Protein AF-A0A2H3CP50-F1 (afdb_monomer)

Structure (mmCIF, N/CA/C/O backbone):
data_AF-A0A2H3CP50-F1
#
_entry.id   AF-A0A2H3CP50-F1
#
loop_
_atom_site.group_PDB
_atom_site.id
_atom_site.type_symbol
_atom_site.label_atom_id
_atom_site.label_alt_id
_atom_site.label_comp_id
_atom_site.label_asym_id
_atom_site.label_entity_id
_atom_site.label_seq_id
_atom_site.pdbx_PDB_ins_code
_atom_site.Cartn_x
_atom_site.Cartn_y
_atom_site.Cartn_z
_atom_site.occupancy
_atom_site.B_iso_or_equiv
_atom_site.auth_seq_id
_atom_site.auth_comp_id
_atom_site.auth_asym_id
_atom_site.auth_atom_id
_atom_site.pdbx_PDB_model_num
ATOM 1 N N . MET A 1 1 ? -28.141 -24.068 24.086 1.00 39.69 1 MET A N 1
ATOM 2 C CA . MET A 1 1 ? -27.440 -22.796 24.355 1.00 39.69 1 MET A CA 1
ATOM 3 C C . MET A 1 1 ? -26.943 -22.258 23.029 1.00 39.69 1 MET A C 1
ATOM 5 O O . MET A 1 1 ? -26.356 -23.051 22.300 1.00 39.69 1 MET A O 1
ATOM 9 N N . PRO A 1 2 ? -27.232 -21.002 22.657 1.00 34.25 2 PRO A N 1
ATOM 10 C CA . PRO A 1 2 ? -26.681 -20.443 21.434 1.00 34.25 2 PRO A CA 1
ATOM 11 C C . PRO A 1 2 ? -25.180 -20.237 21.645 1.00 34.25 2 PRO A C 1
ATOM 13 O O . PRO A 1 2 ? -24.759 -19.635 22.632 1.00 34.25 2 PRO A O 1
ATOM 16 N N . ILE A 1 3 ? -24.384 -20.809 20.747 1.00 33.81 3 ILE A N 1
ATOM 17 C CA . ILE A 1 3 ? -22.946 -20.573 20.684 1.00 33.81 3 ILE A CA 1
ATOM 18 C C . ILE A 1 3 ? -22.793 -19.116 20.242 1.00 33.81 3 ILE A C 1
ATOM 20 O O . ILE A 1 3 ? -23.148 -18.767 19.118 1.00 33.81 3 ILE A O 1
ATOM 24 N N . LEU A 1 4 ? -22.340 -18.252 21.153 1.00 33.47 4 LEU A N 1
ATOM 25 C CA . LEU A 1 4 ? -21.884 -16.908 20.815 1.00 33.47 4 LEU A CA 1
ATOM 26 C C . LEU A 1 4 ? -20.664 -17.076 19.909 1.00 33.47 4 LEU A C 1
ATOM 28 O O . LEU A 1 4 ? -19.573 -17.389 20.382 1.00 33.47 4 LEU A O 1
ATOM 32 N N . HIS A 1 5 ? -20.863 -16.925 18.601 1.00 35.00 5 HIS A N 1
ATOM 33 C CA . HIS A 1 5 ? -19.743 -16.713 17.698 1.00 35.00 5 HIS A CA 1
ATOM 34 C C . HIS A 1 5 ? -19.015 -15.443 18.160 1.00 35.00 5 HIS A C 1
ATOM 36 O O . HIS A 1 5 ? -19.688 -14.445 18.444 1.00 35.00 5 HIS A O 1
ATOM 42 N N . PRO A 1 6 ? -17.676 -15.465 18.288 1.00 41.34 6 PRO A N 1
ATOM 43 C CA . PRO A 1 6 ? -16.933 -14.244 18.541 1.00 41.34 6 PRO A CA 1
ATOM 44 C C . PRO A 1 6 ? -17.283 -13.255 17.430 1.00 41.34 6 PRO A C 1
ATOM 46 O O . PRO A 1 6 ? -17.233 -13.610 16.251 1.00 41.34 6 PRO A O 1
ATOM 49 N N . LEU A 1 7 ? -17.713 -12.053 17.824 1.00 48.66 7 LEU A N 1
ATOM 50 C CA . LEU A 1 7 ? -17.935 -10.948 16.899 1.00 48.66 7 LEU A CA 1
ATOM 51 C C . LEU A 1 7 ? -16.658 -10.800 16.078 1.00 48.66 7 LEU A C 1
ATOM 53 O O . LEU A 1 7 ? -15.586 -10.579 16.646 1.00 48.66 7 LEU A O 1
ATOM 57 N N . GLU A 1 8 ? -16.761 -11.001 14.764 1.00 51.19 8 GLU A N 1
ATOM 58 C CA . GLU A 1 8 ? -15.626 -10.755 13.890 1.00 51.19 8 GLU A CA 1
ATOM 59 C C . GLU A 1 8 ? -15.164 -9.303 14.099 1.00 51.19 8 GLU A C 1
ATOM 61 O O . GLU A 1 8 ? -16.019 -8.421 14.242 1.00 51.19 8 GLU A O 1
ATOM 66 N N . PRO A 1 9 ? -13.847 -9.037 14.154 1.00 52.69 9 PRO A N 1
ATOM 67 C CA . PRO A 1 9 ? -13.348 -7.694 14.416 1.00 52.69 9 PRO A CA 1
ATOM 68 C C . PRO A 1 9 ? -13.939 -6.694 13.415 1.00 52.69 9 PRO A C 1
ATOM 70 O O . PRO A 1 9 ? -14.075 -7.006 12.223 1.00 52.69 9 PRO A O 1
ATOM 73 N N . GLU A 1 10 ? -14.315 -5.520 13.940 1.00 55.47 10 GLU A N 1
ATOM 74 C CA . GLU A 1 10 ? -14.879 -4.404 13.178 1.00 55.47 10 GLU A CA 1
ATOM 75 C C . GLU A 1 10 ? -14.003 -4.084 11.960 1.00 55.47 10 GLU A C 1
ATOM 77 O O . GLU A 1 10 ? -12.778 -4.171 12.019 1.00 55.47 10 GLU A O 1
ATOM 82 N N . ASN A 1 11 ? -14.668 -3.748 10.851 1.00 56.53 11 ASN A N 1
ATOM 83 C CA . ASN A 1 11 ? -14.089 -3.421 9.548 1.00 56.53 11 ASN A CA 1
ATOM 84 C C . ASN A 1 11 ? -12.722 -2.733 9.623 1.00 56.53 11 ASN A C 1
ATOM 86 O O . ASN A 1 11 ? -12.571 -1.699 10.274 1.00 56.53 11 ASN A O 1
ATOM 90 N N . THR A 1 12 ? -11.767 -3.228 8.839 1.00 64.56 12 THR A N 1
ATOM 91 C CA . THR A 1 12 ? -10.522 -2.500 8.599 1.00 64.56 12 THR A CA 1
ATOM 92 C C . THR A 1 12 ? -10.654 -1.719 7.290 1.00 64.56 12 THR A C 1
ATOM 94 O O . THR A 1 12 ? -11.415 -2.072 6.380 1.00 64.56 12 THR A O 1
ATOM 97 N N . ILE A 1 13 ? -9.886 -0.640 7.126 1.00 72.88 13 ILE A N 1
ATOM 98 C CA . ILE A 1 13 ? -9.853 0.088 5.845 1.00 72.88 13 ILE A CA 1
ATOM 99 C C . ILE A 1 13 ? -9.346 -0.766 4.669 1.00 72.88 13 ILE A C 1
ATOM 101 O O . ILE A 1 13 ? -9.441 -0.370 3.509 1.00 72.88 13 ILE A O 1
ATOM 105 N N . VAL A 1 14 ? -8.822 -1.956 4.953 1.00 80.12 14 VAL A N 1
ATOM 106 C CA . VAL A 1 14 ? -8.382 -2.925 3.952 1.00 80.12 14 VAL A CA 1
ATOM 107 C C . VAL A 1 14 ? -9.444 -4.001 3.727 1.00 80.12 14 VAL A C 1
ATOM 109 O O . VAL A 1 14 ? -9.772 -4.293 2.577 1.00 80.12 14 VAL A O 1
ATOM 112 N N . PHE A 1 15 ? -10.052 -4.510 4.799 1.00 79.31 15 PHE A N 1
ATOM 113 C CA . PHE A 1 15 ? -10.962 -5.652 4.791 1.00 79.31 15 PHE A CA 1
ATOM 114 C C . PHE A 1 15 ? -12.385 -5.224 5.164 1.00 79.31 15 PHE A C 1
ATOM 116 O O . PHE A 1 15 ? -12.657 -4.828 6.296 1.00 79.31 15 PHE A O 1
ATOM 123 N N . GLU A 1 16 ? -13.300 -5.333 4.201 1.00 73.00 16 GLU A N 1
ATOM 124 C CA . GLU A 1 16 ? -14.739 -5.178 4.438 1.00 73.00 16 GLU A CA 1
ATOM 125 C C . GLU A 1 16 ? -15.328 -6.493 4.976 1.00 73.00 16 GLU A C 1
ATOM 127 O O . GLU A 1 16 ? -15.049 -7.574 4.442 1.00 73.00 16 GLU A O 1
ATOM 132 N N . THR A 1 17 ? -16.151 -6.437 6.023 1.00 65.88 17 THR A N 1
ATOM 133 C CA . THR A 1 17 ? -16.829 -7.620 6.577 1.00 65.88 17 THR A CA 1
ATOM 134 C C . THR A 1 17 ? -18.007 -8.062 5.710 1.00 65.88 17 THR A C 1
ATOM 136 O O . THR A 1 17 ? -18.252 -9.259 5.594 1.00 65.88 17 THR A O 1
ATOM 139 N N . ASP A 1 18 ? -18.714 -7.124 5.071 1.00 66.81 18 ASP A N 1
ATOM 140 C CA . ASP A 1 18 ? -19.871 -7.417 4.216 1.00 66.81 18 ASP A CA 1
ATOM 141 C C . ASP A 1 18 ? -19.433 -7.840 2.801 1.00 66.81 18 ASP A C 1
ATOM 143 O O . ASP A 1 18 ? -18.787 -7.100 2.059 1.00 66.81 18 ASP A O 1
ATOM 147 N N . GLU A 1 19 ? -19.823 -9.046 2.387 1.00 63.81 19 GLU A N 1
ATOM 148 C CA . GLU A 1 19 ? -19.525 -9.582 1.055 1.00 63.81 19 GLU A CA 1
ATOM 149 C C . GLU A 1 19 ? -20.063 -8.730 -0.101 1.00 63.81 19 GLU A C 1
ATOM 151 O O . GLU A 1 19 ? -19.518 -8.777 -1.208 1.00 63.81 19 GLU A O 1
ATOM 156 N N . ARG A 1 20 ? -21.129 -7.952 0.115 1.00 64.25 20 ARG A N 1
ATOM 157 C CA . ARG A 1 20 ? -21.686 -7.069 -0.917 1.00 64.25 20 ARG A CA 1
ATOM 158 C C . ARG A 1 20 ? -20.833 -5.821 -1.108 1.00 64.25 20 ARG A C 1
ATOM 160 O O . ARG A 1 20 ? -20.638 -5.416 -2.252 1.00 64.25 20 ARG A O 1
ATOM 167 N N . THR A 1 21 ? -20.286 -5.257 -0.030 1.00 61.41 21 THR A N 1
ATOM 168 C CA . THR A 1 21 ? -19.404 -4.079 -0.092 1.00 61.41 21 THR A CA 1
ATOM 169 C C . THR A 1 21 ? -17.994 -4.437 -0.566 1.00 61.41 21 THR A C 1
ATOM 171 O O . THR A 1 21 ? -17.337 -3.606 -1.187 1.00 61.41 21 THR A O 1
ATOM 174 N N . ARG A 1 22 ? -17.557 -5.699 -0.407 1.00 64.25 22 ARG A N 1
ATOM 175 C CA . ARG A 1 22 ? -16.283 -6.224 -0.955 1.00 64.25 22 ARG A CA 1
ATOM 176 C C . ARG A 1 22 ? -16.127 -6.101 -2.474 1.00 64.25 22 ARG A C 1
ATOM 178 O O . ARG A 1 22 ? -15.003 -6.205 -2.968 1.00 64.25 22 ARG A O 1
ATOM 185 N N . ARG A 1 23 ? -17.227 -5.952 -3.220 1.00 63.53 23 ARG A N 1
ATOM 186 C CA . ARG A 1 23 ? -17.216 -6.006 -4.692 1.00 63.53 23 ARG A CA 1
ATOM 187 C C . ARG A 1 23 ? -16.692 -4.731 -5.347 1.00 63.53 23 ARG A C 1
ATOM 189 O O . ARG A 1 23 ? -16.185 -4.806 -6.463 1.00 63.53 23 ARG A O 1
ATOM 196 N N . GLU A 1 24 ? -16.802 -3.583 -4.683 1.00 73.88 24 GLU A N 1
ATOM 197 C CA . GLU A 1 24 ? -16.371 -2.306 -5.255 1.00 73.88 24 GLU A CA 1
ATOM 198 C C . GLU A 1 24 ? -14.945 -1.949 -4.806 1.00 73.88 24 GLU A C 1
ATOM 200 O O . GLU A 1 24 ? -14.652 -1.947 -3.607 1.00 73.88 24 GLU A O 1
ATOM 205 N N . PRO A 1 25 ? -14.026 -1.640 -5.741 1.00 80.38 25 PRO A N 1
ATOM 206 C CA . PRO A 1 25 ? -12.694 -1.176 -5.381 1.00 80.38 25 PRO A CA 1
ATOM 207 C C . PRO A 1 25 ? -12.740 0.164 -4.639 1.00 80.38 25 PRO A C 1
ATOM 209 O O . PRO A 1 25 ? -13.366 1.119 -5.097 1.00 80.38 25 PRO A O 1
ATOM 212 N N . ARG A 1 26 ? -11.997 0.271 -3.534 1.00 83.81 26 ARG A N 1
ATOM 213 C CA . ARG A 1 26 ? -11.793 1.539 -2.818 1.00 83.81 26 ARG A CA 1
ATOM 214 C C . ARG A 1 26 ? -10.538 2.221 -3.342 1.00 83.81 26 ARG A C 1
ATOM 216 O O . ARG A 1 26 ? -9.463 1.632 -3.299 1.00 83.81 26 ARG A O 1
ATOM 223 N N . ILE A 1 27 ? -10.662 3.458 -3.814 1.00 85.44 27 ILE A N 1
ATOM 224 C CA . ILE A 1 27 ? -9.552 4.218 -4.402 1.00 85.44 27 ILE A CA 1
ATOM 225 C C . ILE A 1 27 ? -9.239 5.419 -3.517 1.00 85.44 27 ILE A C 1
ATOM 227 O O . ILE A 1 27 ? -10.118 6.221 -3.208 1.00 85.44 27 ILE A O 1
ATOM 231 N N . GLN A 1 28 ? -7.975 5.563 -3.128 1.00 86.50 28 GLN A N 1
ATOM 232 C CA . GLN A 1 28 ? -7.502 6.691 -2.327 1.00 86.50 28 GLN A CA 1
ATOM 233 C C . GLN A 1 28 ? -6.004 6.933 -2.521 1.00 86.50 28 GLN A C 1
ATOM 235 O O . GLN A 1 28 ? -5.323 6.134 -3.151 1.00 86.50 28 GLN A O 1
ATOM 240 N N . SER A 1 29 ? -5.465 8.023 -1.974 1.00 88.50 29 SER A N 1
ATOM 241 C CA . SER A 1 29 ? -4.011 8.220 -1.911 1.00 88.50 29 SER A CA 1
ATOM 242 C C . SER A 1 29 ? -3.408 7.489 -0.711 1.00 88.50 29 SER A C 1
ATOM 244 O O . SER A 1 29 ? -4.083 7.279 0.298 1.00 88.50 29 SER A O 1
ATOM 246 N N . ALA A 1 30 ? -2.108 7.187 -0.759 1.00 89.19 30 ALA A N 1
ATOM 247 C CA . ALA A 1 30 ? -1.398 6.598 0.379 1.00 89.19 30 ALA A CA 1
ATOM 248 C C . ALA A 1 30 ? -1.497 7.472 1.646 1.00 89.19 30 ALA A C 1
ATOM 250 O O . ALA A 1 30 ? -1.702 6.977 2.749 1.00 89.19 30 ALA A O 1
ATOM 251 N N . ARG A 1 31 ? -1.449 8.804 1.499 1.00 89.00 31 ARG A N 1
ATOM 252 C CA . ARG A 1 31 ? -1.644 9.735 2.623 1.00 89.00 31 ARG A CA 1
ATOM 253 C C . ARG A 1 31 ? -3.042 9.626 3.233 1.00 89.00 31 ARG A C 1
ATOM 255 O O . ARG A 1 31 ? -3.181 9.715 4.455 1.00 89.00 31 ARG A O 1
ATOM 262 N N . ARG A 1 32 ? -4.071 9.479 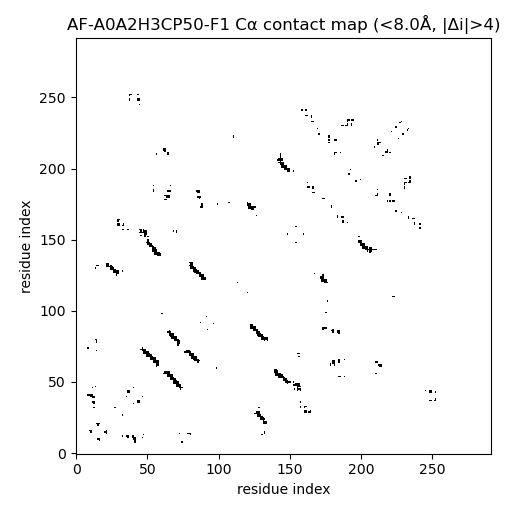2.393 1.00 87.25 32 ARG A N 1
ATOM 263 C CA . ARG A 1 32 ? -5.447 9.314 2.861 1.00 87.25 32 ARG A CA 1
ATOM 264 C C . ARG A 1 32 ? -5.618 7.972 3.567 1.00 87.25 32 ARG A C 1
ATOM 266 O O . ARG A 1 32 ? -6.105 7.981 4.690 1.00 87.25 32 ARG A O 1
ATOM 273 N N . TYR A 1 33 ? -5.095 6.895 2.983 1.00 89.50 33 TYR A N 1
ATOM 274 C CA . TYR A 1 33 ? -5.045 5.570 3.601 1.00 89.50 33 TYR A CA 1
ATOM 275 C C . TYR A 1 33 ? -4.457 5.635 5.020 1.00 89.50 33 TYR A C 1
ATOM 277 O O . TYR A 1 33 ? -5.120 5.261 5.978 1.00 89.50 33 TYR A O 1
ATOM 285 N N . LEU A 1 34 ? -3.269 6.227 5.180 1.00 88.81 34 LEU A N 1
ATOM 286 C CA . LEU A 1 34 ? -2.600 6.390 6.479 1.00 88.81 34 LEU A CA 1
ATOM 287 C C . LEU A 1 34 ? -3.447 7.186 7.492 1.00 88.81 34 LEU A C 1
ATOM 289 O O . LEU A 1 34 ? -3.498 6.858 8.675 1.00 88.81 34 LEU A O 1
ATOM 293 N N . THR A 1 35 ? -4.119 8.244 7.028 1.00 86.62 35 THR A N 1
ATOM 294 C CA . THR A 1 35 ? -5.021 9.051 7.869 1.00 86.62 35 THR A CA 1
ATOM 295 C C . THR A 1 35 ? -6.210 8.232 8.346 1.00 86.62 35 THR A C 1
ATOM 297 O O . THR A 1 35 ? -6.661 8.387 9.479 1.00 86.62 35 THR A O 1
ATOM 300 N N . ASP A 1 36 ? -6.729 7.384 7.474 1.00 85.44 36 ASP A N 1
ATOM 301 C CA . ASP A 1 36 ? -7.909 6.600 7.754 1.00 85.44 36 ASP A CA 1
ATOM 302 C C . ASP A 1 36 ? -7.585 5.369 8.619 1.00 85.44 36 ASP A C 1
ATOM 304 O O . ASP A 1 36 ? -8.365 5.075 9.520 1.00 85.44 36 ASP A O 1
ATOM 308 N N . VAL A 1 37 ? -6.405 4.748 8.481 1.00 85.75 37 VAL A N 1
ATOM 309 C CA . VAL A 1 37 ? -5.883 3.756 9.449 1.00 85.75 37 VAL A CA 1
ATOM 310 C C . VAL A 1 37 ? -5.857 4.355 10.854 1.00 85.75 37 VAL A C 1
ATOM 312 O O . VAL A 1 37 ? -6.466 3.811 11.770 1.00 85.75 37 VAL A O 1
ATOM 315 N N . ALA A 1 38 ? -5.267 5.545 11.016 1.00 82.56 38 ALA A N 1
ATOM 316 C CA . ALA A 1 38 ? -5.230 6.240 12.307 1.00 82.56 38 ALA A CA 1
ATOM 317 C C . ALA A 1 38 ? -6.626 6.553 12.867 1.00 82.56 38 ALA A C 1
ATOM 319 O O . ALA A 1 38 ? -6.801 6.804 14.064 1.00 82.56 38 ALA A O 1
ATOM 320 N N . ARG A 1 39 ? -7.634 6.631 11.992 1.00 80.06 39 ARG A N 1
ATOM 321 C CA . ARG A 1 39 ? -8.977 7.045 12.378 1.00 80.06 39 ARG A CA 1
ATOM 322 C C . ARG A 1 39 ? -9.918 5.895 12.673 1.00 80.06 39 ARG A C 1
ATOM 324 O O . ARG A 1 39 ? -10.735 6.064 13.581 1.00 80.06 39 ARG A O 1
ATOM 331 N N . TYR A 1 40 ? -9.829 4.826 11.896 1.00 78.56 40 TYR A N 1
ATOM 332 C CA . TYR A 1 40 ? -10.887 3.836 11.761 1.00 78.56 40 TYR A CA 1
ATOM 333 C C . TYR A 1 40 ? -10.411 2.398 11.978 1.00 78.56 40 TYR A C 1
ATOM 335 O O . TYR A 1 40 ? -11.262 1.559 12.238 1.00 78.56 40 TYR A O 1
ATOM 343 N N . CYS A 1 41 ? -9.106 2.096 11.917 1.00 78.25 41 CYS A N 1
ATOM 344 C CA . CYS A 1 41 ? -8.630 0.741 12.209 1.00 78.25 41 CYS A CA 1
ATOM 345 C C . CYS A 1 41 ? -8.688 0.466 13.720 1.00 78.25 41 CYS A C 1
ATOM 347 O O . CYS A 1 41 ? -8.027 1.177 14.487 1.00 78.25 41 CYS A O 1
ATOM 349 N N . PRO A 1 42 ? -9.450 -0.548 14.168 1.00 72.38 42 PRO A N 1
ATOM 350 C CA . PRO A 1 42 ? -9.681 -0.786 15.587 1.00 72.38 42 PRO A CA 1
ATOM 351 C C . PRO A 1 42 ? -8.403 -1.188 16.324 1.00 72.38 42 PRO A C 1
ATOM 353 O O . PRO A 1 42 ? -8.196 -0.731 17.446 1.00 72.38 42 PRO A O 1
ATOM 356 N N . ASN A 1 43 ? -7.506 -1.963 15.707 1.00 75.56 43 ASN A N 1
ATOM 357 C CA . ASN A 1 43 ? -6.231 -2.355 16.307 1.00 75.56 43 ASN A CA 1
ATOM 358 C C . ASN A 1 43 ? -5.049 -1.480 15.872 1.00 75.56 43 ASN A C 1
ATOM 360 O O . ASN A 1 43 ? -3.958 -1.671 16.401 1.00 75.56 43 ASN A O 1
ATOM 364 N N . GLY A 1 44 ? -5.263 -0.443 15.059 1.00 75.44 44 GLY A N 1
ATOM 365 C CA . GLY A 1 44 ? -4.201 0.476 14.641 1.00 75.44 44 GLY A CA 1
ATOM 366 C C . GLY A 1 44 ? -3.311 -0.112 13.545 1.00 75.44 44 GLY A C 1
ATOM 367 O O . GLY A 1 44 ? -3.814 -0.705 12.592 1.00 75.44 44 GLY A O 1
ATOM 368 N N . VAL A 1 45 ? -1.997 0.102 13.653 1.00 84.50 45 VAL A N 1
ATOM 369 C CA . VAL A 1 45 ? -1.030 -0.328 12.628 1.00 84.50 45 VAL A CA 1
ATOM 370 C C . VAL A 1 45 ? -0.823 -1.840 12.669 1.00 84.50 45 VAL A C 1
ATOM 372 O O . VAL A 1 45 ? -0.604 -2.415 13.733 1.00 84.50 45 VAL A O 1
ATOM 375 N N . GLY A 1 46 ? -0.771 -2.465 11.494 1.00 85.81 46 GLY A N 1
ATOM 376 C CA . GLY A 1 46 ? -0.338 -3.856 11.338 1.00 85.81 46 GLY A CA 1
ATOM 377 C C . GLY A 1 46 ? -1.447 -4.899 11.280 1.00 85.81 46 GLY A C 1
ATOM 378 O O . GLY A 1 46 ? -1.171 -6.093 11.349 1.00 85.81 46 GLY A O 1
ATOM 379 N N . GLU A 1 47 ? -2.694 -4.469 11.088 1.00 86.56 47 GLU A N 1
ATOM 380 C CA . GLU A 1 47 ? -3.811 -5.385 10.828 1.00 86.56 47 GLU A CA 1
ATOM 381 C C . GLU A 1 47 ? -3.707 -6.083 9.467 1.00 86.56 47 GLU A C 1
ATOM 383 O O . GLU A 1 47 ? -4.157 -7.214 9.308 1.00 86.56 47 GLU A O 1
ATOM 388 N N . ALA A 1 48 ? -3.110 -5.414 8.477 1.00 90.69 48 ALA A N 1
ATOM 389 C CA . ALA A 1 48 ? -2.947 -5.929 7.124 1.00 90.69 48 ALA A CA 1
ATOM 390 C C . ALA A 1 48 ? -1.468 -6.200 6.831 1.00 90.69 48 ALA A C 1
ATOM 392 O O . ALA A 1 48 ? -0.694 -5.276 6.563 1.00 90.69 48 ALA A O 1
ATOM 393 N N . VAL A 1 49 ? -1.083 -7.474 6.851 1.00 93.12 49 VAL A N 1
ATOM 394 C CA . VAL A 1 49 ? 0.285 -7.932 6.574 1.00 93.12 49 VAL A CA 1
ATOM 395 C C . VAL A 1 49 ? 0.439 -8.199 5.082 1.00 93.12 49 VAL A C 1
ATOM 397 O O . VAL A 1 49 ? -0.412 -8.838 4.463 1.00 93.12 49 VAL A O 1
ATOM 400 N N . VAL A 1 50 ? 1.524 -7.717 4.483 1.00 95.00 50 VAL A N 1
ATOM 401 C CA . VAL A 1 50 ? 1.844 -7.956 3.074 1.00 95.00 50 VAL A CA 1
ATOM 402 C C . VAL A 1 50 ? 2.529 -9.313 2.948 1.00 95.00 50 VAL A C 1
ATOM 404 O O . VAL A 1 50 ? 3.600 -9.532 3.497 1.00 95.00 50 VAL A O 1
ATOM 407 N N . LYS A 1 51 ? 1.933 -10.221 2.173 1.00 95.12 51 LYS A N 1
ATOM 408 C CA . LYS A 1 51 ? 2.487 -11.563 1.924 1.00 95.12 51 LYS A CA 1
ATOM 409 C C . LYS A 1 51 ? 3.241 -11.662 0.605 1.00 95.12 51 LYS A C 1
ATOM 411 O O . LYS A 1 51 ? 4.178 -12.444 0.459 1.00 95.12 51 LYS A O 1
ATOM 416 N N . LYS A 1 52 ? 2.842 -10.860 -0.381 1.00 95.31 52 LYS A N 1
ATOM 417 C CA . LYS A 1 52 ? 3.448 -10.868 -1.714 1.00 95.31 52 LYS A CA 1
ATOM 418 C C . LYS A 1 52 ? 3.340 -9.498 -2.360 1.00 95.31 52 LYS A C 1
ATOM 420 O O . LYS A 1 52 ? 2.294 -8.859 -2.273 1.00 95.31 52 LYS A O 1
ATOM 425 N N . ILE A 1 53 ? 4.378 -9.085 -3.080 1.00 96.62 53 ILE A N 1
ATOM 426 C CA . ILE A 1 53 ? 4.324 -7.941 -3.992 1.00 96.62 53 ILE A CA 1
ATOM 427 C C . ILE A 1 53 ? 4.663 -8.401 -5.396 1.00 96.62 53 ILE A C 1
ATOM 429 O O . ILE A 1 53 ? 5.731 -8.952 -5.628 1.00 96.62 53 ILE A O 1
ATOM 433 N N . GLU A 1 54 ? 3.793 -8.105 -6.352 1.00 95.44 54 GLU A N 1
ATOM 434 C CA . GLU A 1 54 ? 4.097 -8.259 -7.772 1.00 95.44 54 GLU A CA 1
ATOM 435 C C . GLU A 1 54 ? 4.373 -6.892 -8.390 1.00 95.44 54 GLU A C 1
ATOM 437 O O . GLU A 1 54 ? 3.522 -6.004 -8.364 1.00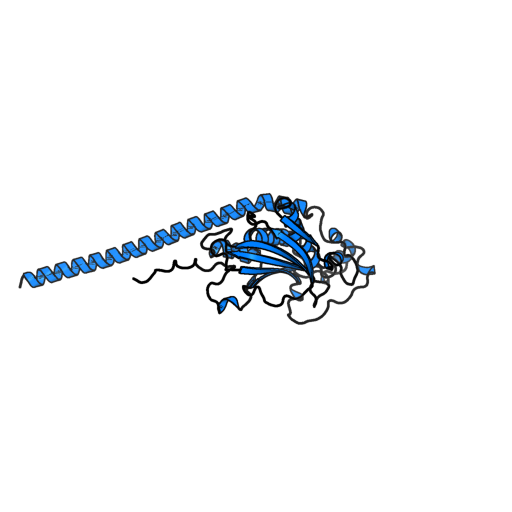 95.44 54 GLU A O 1
ATOM 442 N N . HIS A 1 55 ? 5.542 -6.742 -9.004 1.00 94.25 55 HIS A N 1
ATOM 443 C CA . HIS A 1 55 ? 5.816 -5.645 -9.917 1.00 94.25 55 HIS A CA 1
ATOM 444 C C . HIS A 1 55 ? 5.308 -6.045 -11.296 1.00 94.25 55 HIS A C 1
ATOM 446 O O . HIS A 1 55 ? 5.794 -7.018 -11.876 1.00 94.25 55 HIS A O 1
ATOM 452 N N . ARG A 1 56 ? 4.333 -5.310 -11.827 1.00 91.81 56 ARG A N 1
ATOM 453 C CA . ARG A 1 56 ? 3.687 -5.625 -13.100 1.00 91.81 56 ARG A CA 1
ATOM 454 C C . ARG A 1 56 ? 3.811 -4.498 -14.107 1.00 91.81 56 ARG A C 1
ATOM 456 O O . ARG A 1 56 ? 3.993 -3.337 -13.754 1.00 91.81 56 ARG A O 1
ATOM 463 N N . LYS A 1 57 ? 3.667 -4.873 -15.373 1.00 89.56 57 LYS A N 1
ATOM 464 C CA . LYS A 1 57 ? 3.584 -3.968 -16.515 1.00 89.56 57 LYS A CA 1
ATOM 465 C C . LYS A 1 57 ? 2.233 -4.121 -17.186 1.00 89.56 57 LYS A C 1
ATOM 467 O O . LYS A 1 57 ? 1.843 -5.240 -17.504 1.00 89.56 57 LYS A O 1
ATOM 472 N N . SER A 1 58 ? 1.510 -3.028 -17.397 1.00 85.88 58 SER A N 1
ATOM 473 C CA . SER A 1 58 ? 0.174 -3.084 -17.992 1.00 85.88 58 SER A CA 1
ATOM 474 C C . SER A 1 58 ? 0.225 -3.599 -19.431 1.00 85.88 58 SER A C 1
ATOM 476 O O . SER A 1 58 ? 1.071 -3.196 -20.227 1.00 85.88 58 SER A O 1
ATOM 478 N N . SER A 1 59 ? -0.710 -4.487 -19.770 1.00 80.25 59 SER A N 1
ATOM 479 C CA . SER A 1 59 ? -0.884 -5.004 -21.130 1.00 80.25 59 SER A CA 1
ATOM 480 C C . SER A 1 59 ? -1.608 -4.002 -22.034 1.00 80.25 59 SER A C 1
ATOM 482 O O . SER A 1 59 ? -1.358 -3.979 -23.232 1.00 80.25 59 SER A O 1
ATOM 484 N N . GLY A 1 60 ? -2.494 -3.172 -21.465 1.00 74.94 60 GLY A N 1
ATOM 485 C CA . GLY A 1 60 ? -3.229 -2.128 -22.194 1.00 74.94 60 GLY A CA 1
ATOM 486 C C . GLY A 1 60 ? -2.472 -0.801 -22.297 1.00 74.94 60 GLY A C 1
ATOM 487 O O . GLY A 1 60 ? -2.705 -0.025 -23.214 1.00 74.94 60 GLY A O 1
ATOM 488 N N . ALA A 1 61 ? -1.527 -0.564 -21.385 1.00 78.00 61 ALA A N 1
ATOM 489 C CA . ALA A 1 61 ? -0.637 0.589 -21.396 1.00 78.00 61 ALA A CA 1
ATOM 490 C C . ALA A 1 61 ? 0.804 0.085 -21.216 1.00 78.00 61 ALA A C 1
ATOM 492 O O . ALA A 1 61 ? 1.304 0.044 -20.094 1.00 78.00 61 ALA A O 1
ATOM 493 N N . PRO A 1 62 ? 1.502 -0.318 -22.294 1.00 71.44 62 PRO A N 1
ATOM 494 C CA . PRO A 1 62 ? 2.820 -0.956 -22.209 1.00 71.44 62 PRO A CA 1
ATOM 495 C C . PRO A 1 62 ? 3.917 -0.027 -21.674 1.00 71.44 62 PRO A C 1
ATOM 497 O O . PRO A 1 62 ? 5.063 -0.444 -21.542 1.00 71.44 62 PRO A O 1
ATOM 500 N N . HIS A 1 63 ? 3.583 1.226 -21.379 1.00 74.94 63 HIS A N 1
ATOM 501 C CA . HIS A 1 63 ? 4.449 2.193 -20.728 1.00 74.94 63 HIS A CA 1
ATOM 502 C C . HIS A 1 63 ? 4.106 2.425 -19.248 1.00 74.94 63 HIS A C 1
ATOM 504 O O . HIS A 1 63 ? 4.643 3.340 -18.637 1.00 74.94 63 HIS A O 1
ATOM 510 N N . HIS A 1 64 ? 3.201 1.626 -18.683 1.00 84.38 64 HIS A N 1
ATOM 511 C CA . HIS A 1 64 ? 2.742 1.753 -17.307 1.00 84.38 64 HIS A CA 1
ATOM 512 C C . HIS A 1 64 ? 3.191 0.553 -16.482 1.00 84.38 64 HIS A C 1
ATOM 514 O O . HIS A 1 64 ? 2.869 -0.593 -16.810 1.00 84.38 64 HIS A O 1
ATOM 520 N N . GLU A 1 65 ? 3.933 0.819 -15.412 1.00 89.44 65 GLU A N 1
ATOM 521 C CA . GLU A 1 65 ? 4.275 -0.171 -14.390 1.00 89.44 65 GLU A CA 1
ATOM 522 C C . GLU A 1 65 ? 3.600 0.192 -13.075 1.00 89.44 65 GLU A C 1
ATOM 524 O O . GLU A 1 65 ? 3.360 1.359 -12.771 1.00 89.44 65 GLU A O 1
ATOM 529 N N . PHE A 1 66 ? 3.261 -0.839 -12.315 1.00 92.56 66 PHE A N 1
ATOM 530 C CA . PHE A 1 66 ? 2.521 -0.717 -11.071 1.00 92.56 66 PHE A CA 1
ATOM 531 C C . PHE A 1 66 ? 2.847 -1.879 -10.143 1.00 92.56 66 PHE A C 1
ATOM 533 O O . PHE A 1 66 ? 3.400 -2.901 -10.569 1.00 92.56 66 PHE A O 1
ATOM 540 N N . LEU A 1 67 ? 2.494 -1.727 -8.870 1.00 95.56 67 LEU A N 1
ATOM 541 C CA . LEU A 1 67 ? 2.654 -2.783 -7.878 1.00 95.56 67 LEU A CA 1
ATOM 542 C C . LEU A 1 67 ? 1.297 -3.351 -7.480 1.00 95.56 67 LEU A C 1
ATOM 544 O O . LEU A 1 67 ? 0.310 -2.622 -7.388 1.00 95.56 67 LEU A O 1
ATOM 548 N N . LEU A 1 68 ? 1.264 -4.653 -7.221 1.00 95.75 68 LEU A N 1
ATOM 549 C CA . LEU A 1 68 ? 0.167 -5.315 -6.529 1.00 95.75 68 LEU A CA 1
ATOM 550 C C . LEU A 1 68 ? 0.684 -5.874 -5.209 1.00 95.75 68 LEU A C 1
ATOM 552 O O . LEU A 1 68 ? 1.471 -6.819 -5.219 1.00 95.75 68 LEU A O 1
ATOM 556 N N . CYS A 1 69 ? 0.217 -5.326 -4.095 1.00 96.12 69 CYS A N 1
ATOM 557 C CA . CYS A 1 69 ? 0.487 -5.845 -2.761 1.00 96.12 69 CYS A CA 1
ATOM 558 C C . CYS A 1 69 ? -0.661 -6.760 -2.345 1.00 96.12 69 CYS A C 1
ATOM 560 O O . CYS A 1 69 ? -1.795 -6.311 -2.200 1.00 96.12 69 CYS A O 1
ATOM 562 N N . TYR A 1 70 ? -0.369 -8.040 -2.162 1.00 95.00 70 TYR A N 1
ATOM 563 C CA . TYR A 1 70 ? -1.308 -9.027 -1.652 1.00 95.00 70 TYR A CA 1
ATOM 564 C C . TYR A 1 70 ? -1.205 -9.024 -0.137 1.00 95.00 70 TYR A C 1
ATOM 566 O O . TYR A 1 70 ? -0.131 -9.285 0.413 1.00 95.00 70 TYR A O 1
ATOM 574 N N . VAL A 1 71 ? -2.315 -8.693 0.511 1.00 94.00 71 VAL A N 1
ATOM 575 C CA . VAL A 1 71 ? -2.377 -8.454 1.947 1.00 94.00 71 VAL A CA 1
ATOM 576 C C . VAL A 1 71 ? -3.355 -9.411 2.609 1.00 94.00 71 VAL A C 1
ATOM 578 O O . VAL A 1 71 ? -4.370 -9.791 2.022 1.00 94.00 71 VAL A O 1
ATOM 581 N N . GLN A 1 72 ? -3.027 -9.793 3.834 1.00 92.56 72 GLN A N 1
ATOM 582 C CA . GLN A 1 72 ? -3.787 -10.714 4.662 1.00 92.56 72 GLN A CA 1
ATOM 583 C C . GLN A 1 72 ? -4.087 -10.067 6.010 1.00 92.56 72 GLN A C 1
ATOM 585 O O . GLN A 1 72 ? -3.238 -9.370 6.567 1.00 92.56 72 GLN A O 1
ATOM 590 N N . ASP A 1 73 ? -5.295 -10.297 6.517 1.00 89.12 73 ASP A N 1
ATOM 591 C CA . ASP A 1 73 ? -5.689 -9.880 7.861 1.00 89.12 73 ASP A CA 1
ATOM 592 C C . ASP A 1 73 ? -4.950 -10.740 8.895 1.00 89.12 73 ASP A C 1
ATOM 594 O O . ASP A 1 73 ? -5.030 -11.972 8.865 1.00 89.12 73 ASP A O 1
ATOM 598 N N . CYS A 1 74 ? -4.216 -10.098 9.806 1.00 85.62 74 CYS A N 1
ATOM 599 C CA . CYS A 1 74 ? -3.465 -10.799 10.846 1.00 85.62 74 CYS A CA 1
ATOM 600 C C . CYS A 1 74 ? -4.374 -11.479 11.882 1.00 85.62 74 CYS A C 1
ATOM 602 O O . CYS A 1 74 ? -3.976 -12.475 12.484 1.00 85.62 74 CYS A O 1
ATOM 604 N N . ASN A 1 75 ? -5.604 -10.986 12.057 1.00 83.19 75 ASN A N 1
ATOM 605 C CA . ASN A 1 75 ? -6.585 -11.542 12.985 1.00 83.19 75 ASN A CA 1
ATOM 606 C C . ASN A 1 75 ? -7.452 -12.620 12.327 1.00 83.19 75 ASN A C 1
ATOM 608 O O . ASN A 1 75 ? -7.963 -13.507 13.011 1.00 83.19 75 ASN A O 1
ATOM 612 N N . VAL A 1 76 ? -7.637 -12.550 11.003 1.00 85.31 76 VAL A N 1
ATOM 613 C CA . VAL A 1 76 ? -8.496 -13.472 10.247 1.00 85.31 76 VAL A CA 1
ATOM 614 C C . VAL A 1 76 ? -7.800 -13.914 8.950 1.00 85.31 76 VAL A C 1
ATOM 616 O O . VAL A 1 76 ? -8.061 -13.351 7.890 1.00 85.31 76 VAL A O 1
ATOM 619 N N . PRO A 1 77 ? -6.967 -14.974 8.971 1.00 83.88 77 PRO A N 1
ATOM 620 C CA . PRO A 1 77 ? -6.128 -15.362 7.828 1.00 83.88 77 PRO A CA 1
ATOM 621 C C . PRO A 1 77 ? -6.872 -15.651 6.513 1.00 83.88 77 PRO A C 1
ATOM 623 O O . PRO A 1 77 ? -6.271 -15.628 5.440 1.00 83.88 77 PRO A O 1
ATOM 626 N N . THR A 1 78 ? -8.172 -15.941 6.564 1.00 84.81 78 THR A N 1
ATOM 627 C CA . THR A 1 78 ? -9.008 -16.151 5.372 1.00 84.81 78 THR A CA 1
ATOM 628 C C . THR A 1 78 ? -9.412 -14.849 4.678 1.00 84.81 78 THR A C 1
ATOM 630 O O . THR A 1 78 ? -9.864 -14.888 3.534 1.00 84.81 78 THR A O 1
ATOM 633 N N . ARG A 1 79 ? -9.252 -13.693 5.332 1.00 86.88 79 ARG A N 1
ATOM 634 C CA . ARG A 1 79 ? -9.513 -12.379 4.742 1.00 86.88 79 ARG A CA 1
ATOM 635 C C . ARG A 1 79 ? -8.276 -11.894 4.008 1.00 86.88 79 ARG A C 1
ATOM 637 O O . ARG A 1 79 ? -7.224 -11.643 4.595 1.00 86.88 79 ARG A O 1
ATOM 644 N N . LEU A 1 80 ? -8.440 -11.757 2.701 1.00 90.25 80 LEU A N 1
ATOM 645 C CA . LEU A 1 80 ? -7.398 -11.352 1.778 1.00 90.25 80 LEU A CA 1
ATOM 646 C C . LEU A 1 80 ? -7.874 -10.145 0.980 1.00 90.25 80 LEU A C 1
ATOM 648 O O . LEU A 1 80 ? -9.055 -10.012 0.659 1.00 90.25 80 LEU A O 1
ATOM 652 N N . ALA A 1 81 ? -6.938 -9.275 0.642 1.00 91.75 81 ALA A N 1
ATOM 653 C CA . ALA A 1 81 ? -7.175 -8.163 -0.255 1.00 91.75 81 ALA A CA 1
ATOM 654 C C . ALA A 1 81 ? -5.936 -7.936 -1.110 1.00 91.75 81 ALA A C 1
ATOM 656 O O . ALA A 1 81 ? -4.847 -8.451 -0.840 1.00 91.75 81 ALA A O 1
ATOM 657 N N . VAL A 1 82 ? -6.103 -7.151 -2.163 1.00 93.19 82 VAL A N 1
ATOM 658 C CA . VAL A 1 82 ? -4.993 -6.669 -2.964 1.00 93.19 82 VAL A CA 1
ATOM 659 C C . VAL A 1 82 ? -5.071 -5.175 -3.106 1.00 93.19 82 VAL A C 1
ATOM 661 O O . VAL A 1 82 ? -6.119 -4.597 -3.387 1.00 93.19 82 VAL A O 1
ATOM 664 N N . ILE A 1 83 ? -3.913 -4.567 -2.928 1.00 94.06 83 ILE A N 1
ATOM 665 C CA . ILE A 1 83 ? -3.705 -3.147 -3.060 1.00 94.06 83 ILE A CA 1
ATOM 666 C C . ILE A 1 83 ? -2.893 -2.919 -4.324 1.00 94.06 83 ILE A C 1
ATOM 668 O O . ILE A 1 83 ? -1.738 -3.331 -4.429 1.00 94.06 83 ILE A O 1
ATOM 672 N N . ARG A 1 84 ? -3.509 -2.263 -5.299 1.00 94.00 84 ARG A N 1
ATOM 673 C CA . ARG A 1 84 ? -2.855 -1.812 -6.520 1.00 94.00 84 ARG A CA 1
ATOM 674 C C . ARG A 1 84 ? -2.321 -0.399 -6.310 1.00 94.00 84 ARG A C 1
ATOM 676 O O . ARG A 1 84 ? -3.084 0.499 -5.960 1.00 94.00 84 ARG A O 1
ATOM 683 N N . ILE A 1 85 ? -1.017 -0.235 -6.510 1.00 94.62 85 ILE A N 1
ATOM 684 C CA . ILE A 1 85 ? -0.278 1.007 -6.275 1.00 94.62 85 ILE A CA 1
ATOM 685 C C . ILE A 1 85 ? 0.208 1.544 -7.612 1.00 94.62 85 ILE A C 1
ATOM 687 O O . ILE A 1 85 ? 0.984 0.886 -8.313 1.00 94.62 85 ILE A O 1
ATOM 691 N N . GLU A 1 86 ? -0.254 2.740 -7.953 1.00 90.62 86 GLU A N 1
ATOM 692 C CA . GLU A 1 86 ? -0.042 3.359 -9.256 1.00 90.62 86 GLU A CA 1
ATOM 693 C C . GLU A 1 86 ? 0.214 4.853 -9.135 1.00 90.62 86 GLU A C 1
ATOM 695 O O . GLU A 1 86 ? -0.262 5.491 -8.202 1.00 90.62 86 GLU A O 1
ATOM 700 N N . ARG A 1 87 ? 0.911 5.409 -10.127 1.00 87.56 87 ARG A N 1
ATOM 701 C CA . ARG A 1 87 ? 1.068 6.851 -10.313 1.00 87.56 87 ARG A CA 1
ATOM 702 C C . ARG A 1 87 ? 0.591 7.228 -11.707 1.00 87.56 87 ARG A C 1
ATOM 704 O O . ARG A 1 87 ? 0.991 6.586 -12.677 1.00 87.56 87 ARG A O 1
ATOM 711 N N . PHE A 1 88 ? -0.225 8.269 -11.790 1.00 82.19 88 PHE A N 1
ATOM 712 C CA . PHE A 1 88 ? -0.768 8.819 -13.028 1.00 82.19 88 PHE A CA 1
ATOM 713 C C . PHE A 1 88 ? -0.508 10.320 -13.115 1.00 82.19 88 PHE A C 1
ATOM 715 O O . PHE A 1 88 ? -0.271 10.987 -12.106 1.00 82.19 88 PHE A O 1
ATOM 722 N N . ASN A 1 89 ? -0.605 10.851 -14.328 1.00 78.56 89 ASN A N 1
ATOM 723 C CA . ASN A 1 89 ? -0.827 12.272 -14.532 1.00 78.56 89 ASN A CA 1
ATOM 724 C C . ASN A 1 89 ? -2.289 12.594 -14.201 1.00 78.56 89 ASN A C 1
ATOM 726 O O . ASN A 1 89 ? -3.180 11.903 -14.694 1.00 78.56 89 ASN A O 1
ATOM 730 N N . GLN A 1 90 ? -2.543 13.635 -13.408 1.00 72.88 90 GLN A N 1
ATOM 731 C CA . GLN A 1 90 ? -3.890 14.080 -13.053 1.00 72.88 90 GLN A CA 1
ATOM 732 C C . GLN A 1 90 ? -4.740 14.375 -14.295 1.00 72.88 90 GLN A C 1
ATOM 734 O O . GLN A 1 90 ? -5.930 14.062 -14.307 1.00 72.88 90 GLN A O 1
ATOM 739 N N . ASP A 1 91 ? -4.120 14.932 -15.334 1.00 66.50 91 ASP A N 1
ATOM 740 C CA . ASP A 1 91 ? -4.804 15.319 -16.570 1.00 66.50 91 ASP A CA 1
ATOM 741 C C . ASP A 1 91 ? -5.116 14.112 -17.475 1.00 66.50 91 ASP A C 1
ATOM 743 O O . ASP A 1 91 ? -6.023 14.177 -18.302 1.00 66.50 91 ASP A O 1
ATOM 747 N N . ASP A 1 92 ? -4.434 12.980 -17.253 1.00 62.34 92 ASP A N 1
ATOM 748 C CA . ASP A 1 92 ? -4.685 11.706 -17.938 1.00 62.34 92 ASP A CA 1
ATOM 749 C C . ASP A 1 92 ? -5.652 10.800 -17.150 1.00 62.34 92 ASP A C 1
ATOM 751 O O . ASP A 1 92 ? -5.932 9.680 -17.581 1.00 62.34 92 ASP A O 1
ATOM 755 N N . VAL A 1 93 ? -6.206 11.255 -16.011 1.00 52.44 93 VAL A N 1
ATOM 756 C CA . VAL A 1 93 ? -7.250 10.529 -15.258 1.00 52.44 93 VAL A CA 1
ATOM 757 C C . VAL A 1 93 ? -8.589 10.648 -15.995 1.00 52.44 93 VAL A C 1
ATOM 759 O O . VAL A 1 93 ? -9.569 11.210 -15.513 1.00 52.44 93 VAL A O 1
ATOM 762 N N . THR A 1 94 ? -8.640 10.093 -17.201 1.00 41.12 94 THR A N 1
ATOM 763 C CA . THR A 1 94 ? -9.877 9.634 -17.822 1.00 41.12 94 THR A CA 1
ATOM 764 C C . THR A 1 94 ? -9.746 8.133 -18.049 1.00 41.12 94 THR A C 1
ATOM 766 O O . THR A 1 94 ? -8.782 7.688 -18.677 1.00 41.12 94 THR A O 1
ATOM 769 N N . PRO A 1 95 ? -10.680 7.311 -17.539 1.00 35.66 95 PRO A N 1
ATOM 770 C CA . PRO A 1 95 ? -10.753 5.937 -17.990 1.00 35.66 95 PRO A CA 1
ATOM 771 C C . PRO A 1 95 ? -11.107 6.007 -19.482 1.00 35.66 95 PRO A C 1
ATOM 773 O O . PRO A 1 95 ? -12.048 6.700 -19.860 1.00 35.66 95 PRO A O 1
ATOM 776 N N . ASP A 1 96 ? -10.332 5.321 -20.319 1.00 34.25 96 ASP A N 1
ATOM 777 C CA . ASP A 1 96 ? -10.599 5.079 -21.746 1.00 34.25 96 ASP A CA 1
ATOM 778 C C . ASP A 1 96 ? -10.080 6.048 -22.834 1.00 34.25 96 ASP A C 1
ATOM 780 O O . ASP A 1 96 ? -10.512 5.943 -23.984 1.00 34.25 96 ASP A O 1
ATOM 784 N N . LYS A 1 97 ? -9.074 6.906 -22.590 1.00 31.45 97 LYS A N 1
ATOM 785 C CA . LYS A 1 97 ? -8.394 7.611 -23.705 1.00 31.45 97 LYS A CA 1
ATOM 786 C C . LYS A 1 97 ? -6.883 7.389 -23.784 1.00 31.45 97 LYS A C 1
ATOM 788 O O . LYS A 1 97 ? -6.093 8.059 -23.144 1.00 31.45 97 LYS A O 1
ATOM 793 N N . GLY A 1 98 ? -6.529 6.434 -24.649 1.00 34.38 98 GLY A N 1
ATOM 794 C CA . GLY A 1 98 ? -5.591 6.600 -25.766 1.00 34.38 98 GLY A CA 1
ATOM 795 C C . GLY A 1 98 ? -4.226 7.237 -25.497 1.00 34.38 98 GLY A C 1
ATOM 796 O O . GLY A 1 98 ? -4.119 8.449 -25.412 1.00 34.38 98 GLY A O 1
ATOM 797 N N . VAL A 1 99 ? -3.199 6.378 -25.514 1.00 32.28 99 VAL A N 1
ATOM 798 C CA . VAL A 1 99 ? -1.816 6.592 -25.995 1.00 32.28 99 VAL A CA 1
ATOM 799 C C . VAL A 1 99 ? -1.299 8.048 -25.947 1.00 32.28 99 VAL A C 1
ATOM 801 O O . VAL A 1 99 ? -1.671 8.846 -26.810 1.00 32.28 99 VAL A O 1
ATOM 804 N N . PRO A 1 100 ? -0.350 8.374 -25.043 1.00 38.69 100 PRO A N 1
ATOM 805 C CA . PRO A 1 100 ? 0.369 9.645 -25.099 1.00 38.69 100 PRO A CA 1
ATOM 806 C C . PRO A 1 100 ? 1.076 9.800 -26.458 1.00 38.69 100 PRO A C 1
ATOM 808 O O . PRO A 1 100 ? 1.541 8.797 -27.013 1.00 38.69 100 PRO A O 1
ATOM 811 N N . PRO A 1 101 ? 1.194 11.021 -27.010 1.00 33.09 101 PRO A N 1
ATOM 812 C CA . PRO A 1 101 ? 1.853 11.236 -28.293 1.00 33.09 101 PRO A CA 1
ATOM 813 C C . PRO A 1 101 ? 3.290 10.699 -28.256 1.00 33.09 101 PRO A C 1
ATOM 815 O O . PRO A 1 101 ? 4.086 11.056 -27.388 1.00 33.09 101 PRO A O 1
ATOM 818 N N . ALA A 1 102 ? 3.616 9.820 -29.205 1.00 34.00 102 ALA A N 1
ATOM 819 C CA . ALA A 1 102 ? 4.945 9.239 -29.329 1.00 34.00 102 ALA A CA 1
ATOM 820 C C . ALA A 1 102 ? 5.960 10.333 -29.697 1.00 34.00 102 ALA A C 1
ATOM 822 O O . ALA A 1 102 ? 5.916 10.879 -30.801 1.00 34.00 102 ALA A O 1
ATOM 823 N N . LEU A 1 103 ? 6.882 10.653 -28.786 1.00 41.91 103 LEU A N 1
ATOM 824 C CA . LEU A 1 103 ? 8.020 11.516 -29.096 1.00 41.91 103 LEU A CA 1
ATOM 825 C C . LEU A 1 103 ? 9.181 10.715 -29.683 1.00 41.91 103 LEU A C 1
ATOM 827 O O . LEU A 1 103 ? 9.420 9.557 -29.337 1.00 41.91 103 LEU A O 1
ATOM 831 N N . SER A 1 104 ? 9.925 11.366 -30.578 1.00 37.56 104 SER A N 1
ATOM 832 C CA . SER A 1 104 ? 11.122 10.787 -31.184 1.00 37.56 104 SER A CA 1
ATOM 833 C C . SER A 1 104 ? 12.224 10.549 -30.133 1.00 37.56 104 SER A C 1
ATOM 835 O O . SER A 1 104 ? 12.377 11.369 -29.222 1.00 37.56 104 SER A O 1
ATOM 837 N N . PRO A 1 105 ? 13.059 9.504 -30.286 1.00 43.62 105 PRO A N 1
ATOM 838 C CA . PRO A 1 105 ? 14.176 9.210 -29.380 1.00 43.62 105 PRO A CA 1
ATOM 839 C C . PRO A 1 105 ? 15.163 10.374 -29.173 1.00 43.62 105 PRO A C 1
ATOM 841 O O . PRO A 1 105 ? 15.862 10.415 -28.166 1.00 43.62 105 PRO A O 1
ATOM 844 N N . ALA A 1 106 ? 15.212 11.332 -30.106 1.00 43.56 106 ALA A N 1
ATOM 845 C CA . ALA A 1 106 ? 16.108 12.486 -30.055 1.00 43.56 106 ALA A CA 1
ATOM 846 C C . ALA A 1 106 ? 15.704 13.545 -29.010 1.00 43.56 106 ALA A C 1
ATOM 848 O O . ALA A 1 106 ? 16.556 14.302 -28.554 1.00 43.56 106 ALA A O 1
ATOM 849 N N . ALA A 1 107 ? 14.432 13.589 -28.593 1.00 44.78 107 ALA A N 1
ATOM 850 C CA . ALA A 1 107 ? 13.941 14.562 -27.609 1.00 44.78 107 ALA A CA 1
ATOM 851 C C . ALA A 1 107 ? 14.358 14.234 -26.158 1.00 44.78 107 ALA A C 1
ATOM 853 O O . ALA A 1 107 ? 14.207 15.061 -25.266 1.00 44.78 107 ALA A O 1
ATOM 854 N N . LEU A 1 108 ? 14.906 13.039 -25.914 1.00 48.38 108 LEU A N 1
ATOM 855 C CA . LEU A 1 108 ? 15.221 12.516 -24.580 1.00 48.38 108 LEU A CA 1
ATOM 856 C C . LEU A 1 108 ? 16.551 13.019 -23.990 1.00 48.38 108 LEU A C 1
ATOM 858 O O . LEU A 1 108 ? 16.939 12.554 -22.925 1.00 48.38 108 LEU A O 1
ATOM 862 N N . LEU A 1 109 ? 17.286 13.913 -24.661 1.00 46.59 109 LEU A N 1
ATOM 863 C CA . LEU A 1 109 ? 18.720 14.102 -24.388 1.00 46.59 109 LEU A CA 1
ATOM 864 C C . LEU A 1 109 ? 19.100 15.240 -23.421 1.00 46.59 109 LEU A C 1
ATOM 866 O O . LEU A 1 109 ? 20.279 15.366 -23.107 1.00 46.59 109 LEU A O 1
ATOM 870 N N . SER A 1 110 ? 18.165 16.032 -22.878 1.00 52.12 110 SER A N 1
ATOM 871 C CA . SER A 1 110 ? 18.489 16.951 -21.766 1.00 52.12 110 SER A CA 1
ATOM 872 C C . SER A 1 110 ? 17.257 17.384 -20.962 1.00 52.12 110 SER A C 1
ATOM 874 O O . SER A 1 110 ? 16.353 18.030 -21.490 1.00 52.12 110 SER A O 1
ATOM 876 N N . LEU A 1 111 ? 17.228 17.040 -19.668 1.00 52.31 111 LEU A N 1
ATOM 877 C CA . LEU A 1 111 ? 16.133 17.382 -18.750 1.00 52.31 111 LEU A CA 1
ATOM 878 C C . LEU A 1 111 ? 16.047 18.896 -18.491 1.00 52.31 111 LEU A C 1
ATOM 880 O O . LEU A 1 111 ? 14.948 19.449 -18.469 1.00 52.31 111 LEU A O 1
ATOM 884 N N . ASP A 1 112 ? 17.192 19.570 -18.356 1.00 50.66 112 ASP A N 1
ATOM 885 C CA . ASP A 1 112 ? 17.255 21.020 -18.119 1.00 50.66 112 ASP A CA 1
ATOM 886 C C . ASP A 1 112 ? 16.812 21.818 -19.351 1.00 50.66 112 ASP A C 1
ATOM 888 O O . ASP A 1 112 ? 16.126 22.839 -19.237 1.00 50.66 112 ASP A O 1
ATOM 892 N N . ALA A 1 113 ? 17.120 21.316 -20.551 1.00 50.28 113 ALA A N 1
ATOM 893 C CA . ALA A 1 113 ? 16.594 21.871 -21.794 1.00 50.28 113 ALA A CA 1
ATOM 894 C C . ALA A 1 113 ? 15.075 21.660 -21.923 1.00 50.28 113 ALA A C 1
ATOM 896 O O . ALA A 1 113 ? 14.385 22.548 -22.410 1.00 50.28 113 ALA A O 1
ATOM 897 N N . MET A 1 114 ? 14.525 20.528 -21.461 1.00 50.97 114 MET A N 1
ATOM 898 C CA . MET A 1 114 ? 13.075 20.264 -21.477 1.00 50.97 114 MET A CA 1
ATOM 899 C C . MET A 1 114 ? 12.302 21.113 -20.455 1.00 50.97 114 MET A C 1
ATOM 901 O O . MET A 1 114 ? 11.254 21.663 -20.786 1.00 50.97 114 MET A O 1
ATOM 905 N N . ARG A 1 115 ? 12.835 21.282 -19.236 1.00 51.06 115 ARG A N 1
ATOM 906 C CA . ARG A 1 115 ? 12.243 22.152 -18.200 1.00 51.06 115 ARG A CA 1
ATOM 907 C C . ARG A 1 115 ? 12.218 23.623 -18.609 1.00 51.06 115 ARG A C 1
ATOM 909 O O . ARG A 1 115 ? 11.261 24.323 -18.300 1.00 51.06 115 ARG A O 1
ATOM 916 N N . SER A 1 116 ? 13.248 24.086 -19.317 1.00 46.50 116 SER A N 1
ATOM 917 C CA . SER A 1 116 ? 13.329 25.471 -19.797 1.00 46.50 116 SER A CA 1
ATOM 918 C C . SER A 1 116 ? 12.500 25.742 -21.057 1.00 46.50 116 SER A C 1
ATOM 920 O O . SER A 1 1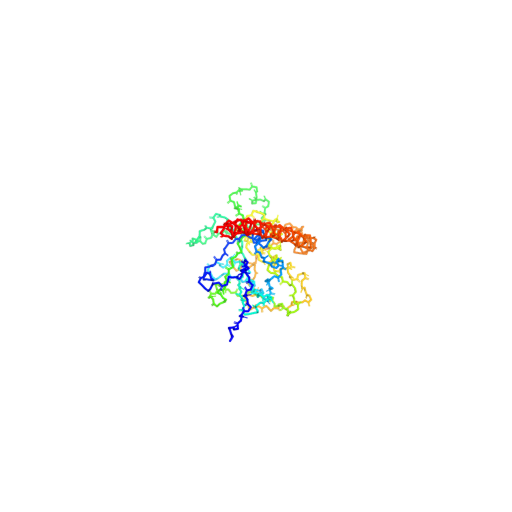16 ? 12.189 26.901 -21.326 1.00 46.50 116 SER A O 1
ATOM 922 N N . SER A 1 117 ? 12.118 24.712 -21.823 1.00 44.44 117 SER A N 1
ATOM 923 C CA . SER A 1 117 ? 11.488 24.889 -23.139 1.00 44.44 117 SER A CA 1
ATOM 924 C C . SER A 1 117 ? 9.965 24.745 -23.163 1.00 44.44 117 SER A C 1
ATOM 926 O O . SER A 1 117 ? 9.358 25.257 -24.104 1.00 44.44 117 SER A O 1
ATOM 928 N N . SER A 1 118 ? 9.313 24.128 -22.165 1.00 43.75 118 SER A N 1
ATOM 929 C CA . SER A 1 118 ? 7.843 24.180 -22.022 1.00 43.75 118 SER A CA 1
ATOM 930 C C . SER A 1 118 ? 7.323 23.671 -20.663 1.00 43.75 118 SER A C 1
ATOM 932 O O . SER A 1 118 ? 7.489 22.491 -20.355 1.00 43.75 118 SER A O 1
ATOM 934 N N . PRO A 1 119 ? 6.568 24.490 -19.902 1.00 50.12 119 PRO A N 1
ATOM 935 C CA . PRO A 1 119 ? 5.810 24.048 -18.723 1.00 50.12 119 PRO A 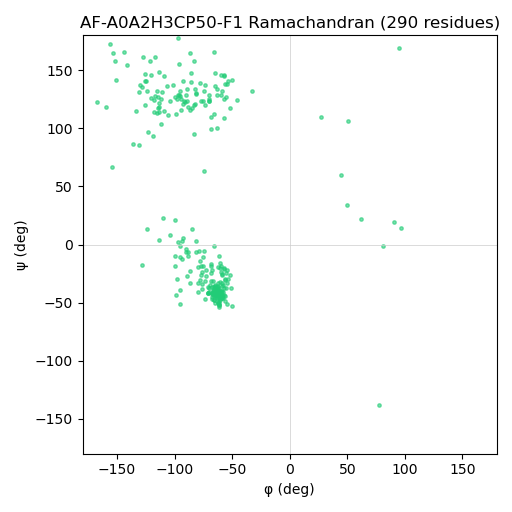CA 1
ATOM 936 C C . PRO A 1 119 ? 4.748 22.972 -19.019 1.00 50.12 119 PRO A C 1
ATOM 938 O O . PRO A 1 119 ? 4.300 22.290 -18.109 1.00 50.12 119 PRO A O 1
ATOM 941 N N . SER A 1 120 ? 4.340 22.800 -20.284 1.00 53.34 120 SER A N 1
ATOM 942 C CA . SER A 1 120 ? 3.268 21.876 -20.693 1.00 53.34 120 SER A CA 1
ATOM 943 C C . SER A 1 120 ? 3.640 20.386 -20.677 1.00 53.34 120 SER A C 1
ATOM 945 O O . SER A 1 120 ? 2.774 19.551 -20.918 1.00 53.34 120 SER A O 1
ATOM 947 N N . LEU A 1 121 ? 4.907 20.035 -20.421 1.00 56.88 121 LEU A N 1
ATOM 948 C CA . LEU A 1 121 ? 5.379 18.641 -20.363 1.00 56.88 121 LEU A CA 1
ATOM 949 C C . LEU A 1 121 ? 5.290 18.019 -18.959 1.00 56.88 121 LEU A C 1
ATOM 951 O O . LEU A 1 121 ? 5.549 16.823 -18.799 1.00 56.88 121 LEU A O 1
ATOM 955 N N . PHE A 1 122 ? 4.941 18.826 -17.955 1.00 65.81 122 PHE A N 1
ATOM 956 C CA . PHE A 1 122 ? 4.836 18.428 -16.557 1.00 65.81 122 PHE A CA 1
ATOM 957 C C . PHE A 1 122 ? 3.389 18.614 -16.097 1.00 65.81 122 PHE A C 1
ATOM 959 O O . PHE A 1 122 ? 2.871 19.727 -16.066 1.00 65.81 122 PHE A O 1
ATOM 966 N N . GLY A 1 123 ? 2.728 17.502 -15.785 1.00 69.88 123 GLY A N 1
ATOM 967 C CA . GLY A 1 123 ? 1.399 17.484 -15.183 1.00 69.88 123 GLY A CA 1
ATOM 968 C C . GLY A 1 123 ? 1.486 17.323 -13.671 1.00 69.88 123 GLY A C 1
ATOM 969 O O . GLY A 1 123 ? 2.565 17.147 -13.103 1.00 69.88 123 GLY A O 1
ATOM 970 N N . LYS A 1 124 ? 0.347 17.340 -12.985 1.00 78.94 124 LYS A N 1
ATOM 971 C CA . LYS A 1 124 ? 0.321 17.026 -11.553 1.00 78.94 124 LYS A CA 1
ATOM 972 C C . LYS A 1 124 ? 0.311 15.515 -11.349 1.00 78.94 124 LYS A C 1
ATOM 974 O O . LYS A 1 124 ? -0.509 14.823 -11.943 1.00 78.94 124 LYS A O 1
ATOM 979 N N . ALA A 1 125 ? 1.188 14.992 -10.497 1.00 82.50 125 ALA A N 1
ATOM 980 C CA . ALA A 1 125 ? 1.178 13.568 -10.196 1.00 82.50 125 ALA A CA 1
ATOM 981 C C . ALA A 1 125 ? 0.063 13.189 -9.219 1.00 82.50 125 ALA A C 1
ATOM 983 O O . ALA A 1 125 ? -0.188 13.873 -8.224 1.00 82.50 125 ALA A O 1
ATOM 984 N N . VAL A 1 126 ? -0.582 12.058 -9.494 1.00 83.00 126 VAL A N 1
ATOM 985 C CA . VAL A 1 126 ? -1.593 11.450 -8.631 1.00 83.00 126 VAL A CA 1
ATOM 986 C C . VAL A 1 126 ? -1.193 10.017 -8.340 1.00 83.00 126 VAL A C 1
ATOM 988 O O . VAL A 1 126 ? -1.097 9.196 -9.250 1.00 83.00 126 VAL A O 1
ATOM 991 N N . ASP A 1 127 ? -1.017 9.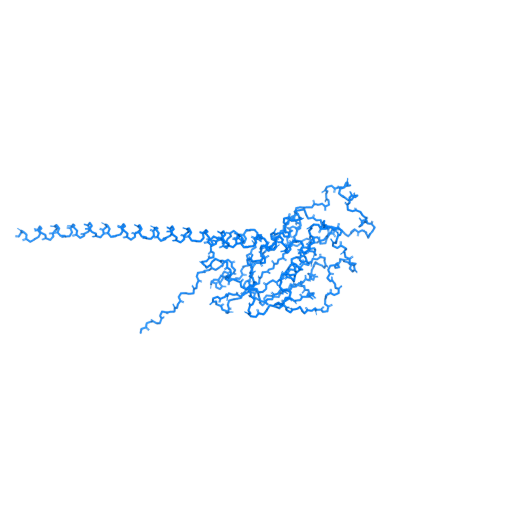719 -7.058 1.00 88.12 127 ASP A N 1
ATOM 992 C CA . ASP A 1 127 ? -0.789 8.361 -6.581 1.00 88.12 127 ASP A CA 1
ATOM 993 C C . ASP A 1 127 ? -2.105 7.722 -6.158 1.00 88.12 127 ASP A C 1
ATOM 995 O O . ASP A 1 127 ? -2.837 8.262 -5.319 1.00 88.12 127 ASP A O 1
ATOM 999 N N . LEU A 1 128 ? -2.390 6.557 -6.731 1.00 89.69 128 LEU A N 1
ATOM 1000 C CA . LEU A 1 128 ? -3.585 5.775 -6.469 1.00 89.69 128 LEU A CA 1
ATOM 1001 C C . LEU A 1 128 ? -3.234 4.494 -5.718 1.00 89.69 128 LEU A C 1
ATOM 1003 O O . LEU A 1 128 ? -2.346 3.732 -6.096 1.00 89.69 128 LEU A O 1
ATOM 1007 N N . PHE A 1 129 ? -3.996 4.269 -4.659 1.00 89.94 129 PHE A N 1
ATOM 1008 C CA . PHE A 1 129 ? -3.986 3.108 -3.791 1.00 89.94 129 PHE A CA 1
ATOM 1009 C C . PHE A 1 129 ? -5.375 2.476 -3.907 1.00 89.94 129 PHE A C 1
ATOM 1011 O O . PHE A 1 129 ? -6.334 2.921 -3.272 1.00 89.94 129 PHE A O 1
ATOM 1018 N N . THR A 1 130 ? -5.500 1.503 -4.809 1.00 90.69 130 THR A N 1
ATOM 1019 C CA . THR A 1 130 ? -6.773 0.844 -5.122 1.00 90.69 130 THR A CA 1
ATOM 1020 C C . THR A 1 130 ? -6.856 -0.480 -4.381 1.00 90.69 130 THR A C 1
ATOM 1022 O O . THR A 1 130 ? -6.112 -1.409 -4.687 1.00 90.69 130 THR A O 1
ATOM 1025 N N . ILE A 1 131 ? -7.759 -0.571 -3.412 1.00 90.00 131 ILE A N 1
ATOM 1026 C CA . ILE A 1 131 ? -7.962 -1.736 -2.552 1.00 90.00 131 ILE A CA 1
ATOM 1027 C C . ILE A 1 131 ? -9.132 -2.549 -3.100 1.00 90.00 131 ILE A C 1
ATOM 1029 O O . ILE A 1 131 ? -10.234 -2.026 -3.261 1.00 90.00 131 ILE A O 1
ATOM 1033 N N . THR A 1 132 ? -8.906 -3.833 -3.355 1.00 88.31 132 THR A N 1
ATOM 1034 C CA . THR A 1 132 ? -9.943 -4.787 -3.757 1.00 88.31 132 THR A CA 1
ATOM 1035 C C . THR A 1 132 ? -9.881 -6.040 -2.892 1.00 88.31 132 THR A C 1
ATOM 1037 O O . THR A 1 132 ? -8.798 -6.547 -2.610 1.00 88.31 132 THR A O 1
ATOM 1040 N N . CYS A 1 133 ? -11.042 -6.543 -2.474 1.00 86.81 133 CYS A N 1
ATOM 1041 C CA . CYS A 1 133 ? -11.155 -7.834 -1.789 1.00 86.81 133 CYS A CA 1
ATOM 1042 C C . CYS A 1 133 ? -11.340 -9.000 -2.778 1.00 86.81 133 CYS A C 1
ATOM 1044 O O . CYS A 1 133 ? -11.312 -10.158 -2.372 1.00 86.81 133 CYS A O 1
ATOM 1046 N N . ASP A 1 134 ? -11.511 -8.712 -4.074 1.00 82.62 134 ASP A N 1
ATOM 1047 C CA . ASP A 1 134 ? -11.556 -9.732 -5.118 1.00 82.62 134 ASP A CA 1
ATOM 1048 C C . ASP A 1 134 ? -10.123 -10.112 -5.524 1.00 82.62 134 ASP A C 1
ATOM 1050 O O . ASP A 1 134 ? -9.435 -9.441 -6.312 1.00 82.62 134 ASP A O 1
ATOM 1054 N N . ILE A 1 135 ? -9.633 -11.184 -4.902 1.00 79.69 135 ILE A N 1
ATOM 1055 C CA . ILE A 1 135 ? -8.289 -11.702 -5.150 1.00 79.69 135 ILE A CA 1
ATOM 1056 C C . ILE A 1 135 ? -8.166 -12.396 -6.510 1.00 79.69 135 ILE A C 1
ATOM 1058 O O . ILE A 1 135 ? -7.074 -12.376 -7.082 1.00 79.69 135 ILE A O 1
ATOM 1062 N N . ASP A 1 136 ? -9.275 -12.934 -7.024 1.00 75.12 136 ASP A N 1
ATOM 1063 C CA . ASP A 1 136 ? -9.343 -13.752 -8.238 1.00 75.12 136 ASP A CA 1
ATOM 1064 C C . ASP A 1 136 ? -9.705 -12.934 -9.485 1.00 75.12 136 ASP A C 1
ATOM 1066 O O . ASP A 1 136 ? -9.570 -13.421 -10.613 1.00 75.12 136 ASP A O 1
ATOM 1070 N N . ALA A 1 137 ? -10.115 -11.672 -9.309 1.00 71.25 137 ALA A N 1
ATOM 1071 C CA . ALA A 1 137 ? -10.328 -10.728 -10.397 1.00 71.25 137 ALA A CA 1
ATOM 1072 C C . ALA A 1 137 ? -9.155 -10.765 -11.384 1.00 71.25 137 ALA A C 1
ATOM 1074 O O . ALA A 1 137 ? -7.997 -10.543 -11.021 1.00 71.25 137 ALA A O 1
ATOM 1075 N N . LYS A 1 138 ? -9.457 -11.003 -12.666 1.00 68.38 138 LYS A N 1
ATOM 1076 C CA . LYS A 1 138 ? -8.453 -11.042 -13.733 1.00 68.38 138 LYS A CA 1
ATOM 1077 C C . LYS A 1 138 ? -7.690 -9.720 -13.773 1.00 68.38 138 LYS A C 1
ATOM 1079 O O . LYS A 1 138 ? -8.214 -8.697 -14.212 1.00 68.38 138 LYS A O 1
ATOM 1084 N N . ARG A 1 139 ? -6.426 -9.743 -13.352 1.00 71.69 139 ARG A N 1
ATOM 1085 C CA . ARG A 1 139 ? -5.598 -8.535 -13.316 1.00 71.69 139 ARG A CA 1
ATOM 1086 C C . ARG A 1 139 ? -4.858 -8.344 -14.625 1.00 71.69 139 ARG A C 1
ATOM 1088 O O . ARG A 1 139 ? -4.194 -9.246 -15.127 1.00 71.69 139 ARG A O 1
ATOM 1095 N N . SER A 1 140 ? -4.996 -7.144 -15.173 1.00 73.25 140 SER A N 1
ATOM 1096 C CA . SER A 1 140 ? -4.317 -6.706 -16.389 1.00 73.25 140 SER A CA 1
ATOM 1097 C C . SER A 1 140 ? -2.798 -6.756 -16.227 1.00 73.25 140 SER A C 1
ATOM 1099 O O . SER A 1 140 ? -2.294 -6.380 -15.172 1.00 73.25 140 SER A O 1
ATOM 1101 N N . GLY A 1 141 ? -2.073 -7.077 -17.294 1.00 83.12 141 GLY A N 1
ATOM 1102 C CA . GLY A 1 141 ? -0.624 -6.896 -17.364 1.00 83.12 141 GLY A CA 1
ATOM 1103 C C . GLY A 1 141 ? 0.216 -8.110 -16.997 1.00 83.12 141 GLY A C 1
ATOM 1104 O O . GLY A 1 141 ? -0.271 -9.092 -16.450 1.00 83.12 141 GLY A O 1
ATOM 1105 N N . ASP A 1 142 ? 1.506 -8.010 -17.282 1.00 88.81 142 ASP A N 1
ATOM 1106 C CA . ASP A 1 142 ? 2.481 -9.082 -17.126 1.00 88.81 142 ASP A CA 1
ATOM 1107 C C . ASP A 1 142 ? 3.300 -8.880 -15.853 1.00 88.81 142 ASP A C 1
ATOM 1109 O O . ASP A 1 142 ? 3.747 -7.766 -15.562 1.00 88.81 142 ASP A O 1
ATOM 1113 N N . THR A 1 143 ? 3.539 -9.957 -15.107 1.00 91.75 143 THR A N 1
ATOM 1114 C CA . THR A 1 143 ? 4.446 -9.921 -13.956 1.00 91.75 143 THR A CA 1
ATOM 1115 C C . THR A 1 143 ? 5.887 -9.754 -14.435 1.00 91.75 143 THR A C 1
ATOM 1117 O O . THR A 1 143 ? 6.361 -10.481 -15.308 1.00 91.75 143 THR A O 1
ATOM 1120 N N . LEU A 1 144 ? 6.582 -8.772 -13.866 1.00 90.69 144 LEU A N 1
ATOM 1121 C CA . LEU A 1 144 ? 7.997 -8.496 -14.101 1.00 90.69 144 LEU A CA 1
ATOM 1122 C C . LEU A 1 144 ? 8.857 -9.163 -13.029 1.00 90.69 144 LEU A C 1
ATOM 1124 O O . LEU A 1 144 ? 9.796 -9.881 -13.349 1.00 90.69 144 LEU A O 1
ATOM 1128 N N . SER A 1 145 ? 8.527 -8.943 -11.760 1.00 93.12 145 SER A N 1
ATOM 1129 C CA . SER A 1 145 ? 9.211 -9.555 -10.620 1.00 93.12 145 SER A CA 1
ATOM 1130 C C . SER A 1 145 ? 8.247 -9.689 -9.449 1.00 93.12 145 SER A C 1
ATOM 1132 O O . SER A 1 145 ? 7.238 -8.980 -9.394 1.00 93.12 145 SER A O 1
ATOM 1134 N N . THR A 1 146 ? 8.548 -10.602 -8.535 1.00 95.44 146 THR A N 1
ATOM 1135 C CA . THR A 1 146 ? 7.737 -10.868 -7.347 1.00 95.44 146 THR A CA 1
ATOM 1136 C C . THR A 1 146 ? 8.618 -10.886 -6.107 1.00 95.44 146 THR A C 1
ATOM 1138 O O . THR A 1 146 ? 9.625 -11.590 -6.094 1.00 95.44 146 THR A O 1
ATOM 1141 N N . LEU A 1 147 ? 8.214 -10.162 -5.064 1.00 95.06 147 LEU A N 1
ATOM 1142 C CA . LEU A 1 147 ? 8.723 -10.330 -3.703 1.00 95.06 147 LEU A CA 1
ATOM 1143 C C . LEU A 1 147 ? 7.750 -11.208 -2.932 1.00 95.06 147 LEU A C 1
ATOM 1145 O O . LEU A 1 147 ? 6.547 -10.936 -2.917 1.00 95.06 147 LEU A O 1
ATOM 1149 N N . ILE A 1 148 ? 8.275 -12.244 -2.297 1.00 95.06 148 ILE A N 1
ATOM 1150 C CA . ILE A 1 148 ? 7.540 -13.115 -1.389 1.00 95.06 148 ILE A CA 1
ATOM 1151 C C . ILE A 1 148 ? 8.108 -12.871 0.001 1.00 95.06 148 ILE A C 1
ATOM 1153 O O . ILE A 1 148 ? 9.321 -12.959 0.195 1.00 95.06 148 ILE A O 1
ATOM 1157 N N . PHE A 1 149 ? 7.226 -12.533 0.932 1.00 92.69 149 PHE A N 1
ATOM 1158 C CA . PHE A 1 149 ? 7.574 -12.292 2.323 1.00 92.69 149 PHE A CA 1
ATOM 1159 C C . PHE A 1 149 ? 7.403 -13.589 3.100 1.00 92.69 149 PHE A C 1
ATOM 1161 O O . PHE A 1 149 ? 6.465 -14.349 2.841 1.00 92.69 149 PHE A O 1
ATOM 1168 N N . ASP A 1 150 ? 8.325 -13.854 4.020 1.00 86.81 150 ASP A N 1
ATOM 1169 C CA . ASP A 1 150 ? 8.185 -14.987 4.924 1.00 86.81 150 ASP A CA 1
ATOM 1170 C C . ASP A 1 150 ? 6.988 -14.807 5.880 1.00 86.81 150 ASP A C 1
ATOM 1172 O O . ASP A 1 150 ? 6.404 -13.727 6.018 1.00 86.81 150 ASP A O 1
ATOM 1176 N N . ASP A 1 151 ? 6.588 -15.893 6.542 1.00 81.38 151 ASP A N 1
ATOM 1177 C CA . ASP A 1 151 ? 5.466 -15.843 7.482 1.00 81.38 151 ASP A CA 1
ATOM 1178 C C . ASP A 1 151 ? 5.758 -15.029 8.745 1.00 81.38 151 ASP A C 1
ATOM 1180 O O . ASP A 1 151 ? 4.814 -14.611 9.414 1.00 81.38 151 ASP A O 1
ATOM 1184 N N . ASN A 1 152 ? 7.035 -14.760 9.023 1.00 81.94 152 ASN A N 1
ATOM 1185 C CA . ASN A 1 152 ? 7.497 -13.958 10.151 1.00 81.94 152 ASN A CA 1
ATOM 1186 C C . ASN A 1 152 ? 7.671 -12.475 9.781 1.00 81.94 152 ASN A C 1
ATOM 1188 O O . ASN A 1 152 ? 8.204 -11.704 10.578 1.00 81.94 152 ASN A O 1
ATOM 1192 N N . SER A 1 153 ? 7.281 -12.074 8.569 1.00 82.94 153 SER A N 1
ATOM 1193 C CA . SER A 1 153 ? 7.498 -10.720 8.096 1.00 82.94 153 SER A CA 1
ATOM 1194 C C . SER A 1 153 ? 6.492 -9.768 8.722 1.00 82.94 153 SER A C 1
ATOM 1196 O O . SER A 1 153 ? 5.283 -9.902 8.534 1.00 82.94 153 SER A O 1
ATOM 1198 N N . ASP A 1 154 ? 7.015 -8.739 9.383 1.00 87.44 154 ASP A N 1
ATOM 1199 C CA . ASP A 1 154 ? 6.227 -7.646 9.952 1.00 87.44 154 ASP A CA 1
ATOM 1200 C C . ASP A 1 154 ? 5.914 -6.542 8.924 1.00 87.44 154 ASP A C 1
ATOM 1202 O O . ASP A 1 154 ? 5.514 -5.439 9.301 1.00 87.44 154 ASP A O 1
ATOM 1206 N N . PHE A 1 155 ? 6.129 -6.784 7.624 1.00 93.81 155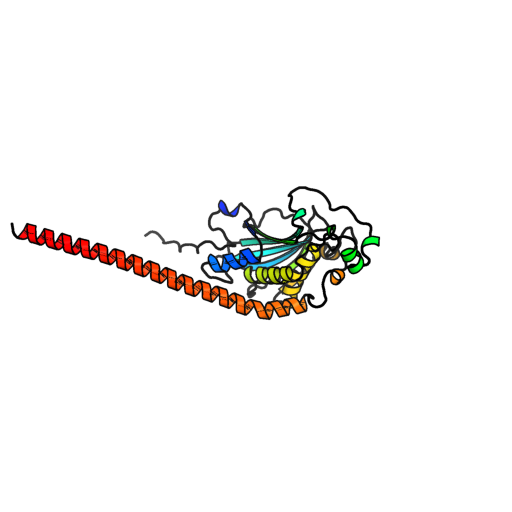 PHE A N 1
ATOM 1207 C CA . PHE A 1 155 ? 5.862 -5.778 6.601 1.00 93.81 155 PHE A CA 1
ATOM 1208 C C . PHE A 1 155 ? 4.359 -5.636 6.343 1.00 93.81 155 PHE A C 1
ATOM 1210 O O . PHE A 1 155 ? 3.662 -6.588 5.987 1.00 93.81 155 PHE A O 1
ATOM 1217 N N . THR A 1 156 ? 3.846 -4.420 6.503 1.00 93.94 156 THR A N 1
ATOM 1218 C CA . THR A 1 156 ? 2.402 -4.148 6.526 1.00 93.94 156 THR A CA 1
ATOM 1219 C C . THR A 1 156 ? 1.963 -3.254 5.373 1.00 93.94 156 THR A C 1
ATOM 1221 O O . THR A 1 156 ? 2.760 -2.544 4.756 1.00 93.94 156 THR A O 1
ATOM 1224 N N . ALA A 1 157 ? 0.662 -3.260 5.080 1.00 94.25 157 ALA A N 1
ATOM 1225 C CA . ALA A 1 157 ? 0.058 -2.352 4.106 1.00 94.25 157 ALA A CA 1
ATOM 1226 C C . ALA A 1 157 ? 0.278 -0.876 4.486 1.00 94.25 157 ALA A C 1
ATOM 1228 O O . ALA A 1 157 ? 0.459 -0.022 3.616 1.00 94.25 157 ALA A O 1
ATOM 1229 N N . ASP A 1 158 ? 0.310 -0.594 5.787 1.00 93.69 158 ASP A N 1
ATOM 1230 C CA . ASP A 1 158 ? 0.546 0.729 6.360 1.00 93.69 158 ASP A CA 1
ATOM 1231 C C . ASP A 1 158 ? 1.974 1.204 6.097 1.00 93.69 158 ASP A C 1
ATOM 1233 O O . ASP A 1 158 ? 2.199 2.339 5.672 1.00 93.69 158 ASP A O 1
ATOM 1237 N N . GLU A 1 159 ? 2.939 0.307 6.258 1.00 95.25 159 GLU A N 1
ATOM 1238 C CA . GLU A 1 159 ? 4.337 0.582 5.950 1.00 95.25 159 GLU A CA 1
ATOM 1239 C C . GLU A 1 159 ? 4.548 0.774 4.443 1.00 95.25 159 GLU A C 1
ATOM 1241 O O . GLU A 1 159 ? 5.190 1.737 4.013 1.00 95.25 159 GLU A O 1
ATOM 1246 N N . ALA A 1 160 ? 3.898 -0.052 3.614 1.00 95.62 160 ALA A N 1
ATOM 1247 C CA . ALA A 1 160 ? 3.873 0.148 2.168 1.00 95.62 160 ALA A CA 1
ATOM 1248 C C . ALA A 1 160 ? 3.300 1.529 1.795 1.00 95.62 160 ALA A C 1
ATOM 1250 O O . ALA A 1 160 ? 3.879 2.234 0.963 1.00 95.62 160 ALA A O 1
ATOM 1251 N N . ALA A 1 161 ? 2.208 1.963 2.432 1.00 94.75 161 ALA A N 1
ATOM 1252 C CA . ALA A 1 161 ? 1.633 3.289 2.220 1.00 94.75 161 ALA A CA 1
ATOM 1253 C C . ALA A 1 161 ? 2.572 4.420 2.688 1.00 94.75 161 ALA A C 1
ATOM 1255 O O . ALA A 1 161 ? 2.656 5.458 2.025 1.00 94.75 161 ALA A O 1
ATOM 1256 N N . MET A 1 162 ? 3.337 4.230 3.768 1.00 95.31 162 MET A N 1
ATOM 1257 C CA . MET A 1 162 ? 4.369 5.187 4.185 1.00 95.31 162 MET A CA 1
ATOM 1258 C C . MET A 1 162 ? 5.476 5.324 3.136 1.00 95.31 162 MET A C 1
ATOM 1260 O O . MET A 1 162 ? 5.839 6.443 2.770 1.00 95.31 162 MET A O 1
ATOM 1264 N N . ILE A 1 163 ? 5.974 4.207 2.599 1.00 95.62 163 ILE A N 1
ATOM 1265 C CA . ILE A 1 163 ? 6.981 4.207 1.528 1.00 95.62 163 ILE A CA 1
ATOM 1266 C C . ILE A 1 163 ? 6.438 4.922 0.283 1.00 95.62 163 ILE A C 1
ATOM 1268 O O . ILE A 1 163 ? 7.128 5.764 -0.293 1.00 95.62 163 ILE A O 1
ATOM 1272 N N . CYS A 1 164 ? 5.183 4.660 -0.092 1.00 94.25 164 CYS A N 1
ATOM 1273 C CA . CYS A 1 164 ? 4.509 5.346 -1.199 1.00 94.25 164 CYS A CA 1
ATOM 1274 C C . CYS A 1 164 ? 4.412 6.859 -0.971 1.00 94.25 164 CYS A C 1
ATOM 1276 O O . CYS A 1 164 ? 4.661 7.644 -1.885 1.00 94.25 164 CYS A O 1
ATOM 1278 N N . LYS A 1 165 ? 4.084 7.282 0.255 1.00 93.06 165 LYS A N 1
ATOM 1279 C CA . LYS A 1 165 ? 4.037 8.697 0.641 1.00 93.06 165 LYS A CA 1
ATOM 1280 C C . LYS A 1 165 ? 5.417 9.352 0.560 1.00 93.06 165 LYS A C 1
ATOM 1282 O O . LYS A 1 165 ? 5.516 10.458 0.044 1.00 93.06 165 LYS A O 1
ATOM 1287 N N . ILE A 1 166 ? 6.471 8.682 1.027 1.00 92.00 166 ILE A N 1
ATOM 1288 C CA . ILE A 1 166 ? 7.851 9.180 0.920 1.00 92.00 166 ILE A CA 1
ATOM 1289 C C . ILE A 1 166 ? 8.244 9.332 -0.552 1.00 92.00 166 ILE A C 1
ATOM 1291 O O . ILE A 1 166 ? 8.693 10.402 -0.945 1.00 92.00 166 ILE A O 1
ATOM 1295 N N . ALA A 1 167 ? 8.013 8.305 -1.375 1.00 90.25 167 ALA A N 1
ATOM 1296 C CA . ALA A 1 167 ? 8.295 8.366 -2.807 1.00 90.25 167 ALA A CA 1
ATOM 1297 C C . ALA A 1 167 ? 7.501 9.491 -3.497 1.00 90.25 167 ALA A C 1
ATOM 1299 O O . ALA A 1 167 ? 8.053 10.219 -4.316 1.00 90.25 167 ALA A O 1
ATOM 1300 N N . SER A 1 168 ? 6.233 9.685 -3.121 1.00 88.62 168 SER A N 1
ATOM 1301 C CA . SER A 1 168 ? 5.395 10.771 -3.639 1.00 88.62 168 SER A CA 1
ATOM 1302 C C . SER A 1 168 ? 5.956 12.155 -3.339 1.00 88.62 168 SER A C 1
ATOM 1304 O O . SER A 1 168 ? 5.878 13.028 -4.198 1.00 88.62 168 SER A O 1
ATOM 1306 N N . GLU A 1 169 ? 6.449 12.371 -2.117 1.00 87.31 169 GLU A N 1
ATOM 1307 C CA . GLU A 1 169 ? 6.972 13.661 -1.651 1.00 87.31 169 GLU A CA 1
ATOM 1308 C C . GLU A 1 169 ? 8.280 14.047 -2.363 1.00 87.31 169 GLU A C 1
ATOM 1310 O O . GLU A 1 169 ? 8.641 15.219 -2.368 1.00 87.31 169 GLU A O 1
ATOM 1315 N N . CYS A 1 170 ? 8.977 13.091 -2.986 1.00 81.75 170 CYS A N 1
ATOM 1316 C CA . CYS A 1 170 ? 10.232 13.332 -3.700 1.00 81.75 170 CYS A CA 1
ATOM 1317 C C . CYS A 1 170 ? 10.064 13.713 -5.181 1.00 81.75 170 CYS A C 1
ATOM 1319 O O . CYS A 1 170 ? 11.051 14.073 -5.817 1.00 81.75 170 CYS A O 1
ATOM 1321 N N . ALA A 1 171 ? 8.860 13.599 -5.750 1.00 78.62 171 ALA A N 1
ATOM 1322 C CA . ALA A 1 171 ? 8.616 13.899 -7.163 1.00 78.62 171 ALA A CA 1
ATOM 1323 C C . ALA A 1 171 ? 7.154 14.302 -7.413 1.00 78.62 171 ALA A C 1
ATOM 1325 O O . ALA A 1 171 ? 6.408 13.563 -8.041 1.00 78.62 171 ALA A O 1
ATOM 1326 N N . ASP A 1 172 ? 6.708 15.442 -6.899 1.00 73.25 172 ASP A N 1
ATOM 1327 C CA . ASP A 1 172 ? 5.307 15.895 -6.932 1.00 73.25 172 ASP A CA 1
ATOM 1328 C C . ASP A 1 172 ? 4.754 16.251 -8.332 1.00 73.25 172 ASP A C 1
ATOM 1330 O O . ASP A 1 172 ? 3.542 16.184 -8.560 1.00 73.25 172 ASP A O 1
ATOM 1334 N N . GLU A 1 173 ? 5.622 16.558 -9.290 1.00 74.00 173 GLU A N 1
ATOM 1335 C CA . GLU A 1 173 ? 5.276 16.743 -10.706 1.00 74.00 173 GLU A CA 1
ATOM 1336 C C . GLU A 1 173 ? 5.276 15.410 -11.453 1.00 74.00 173 GLU A C 1
ATOM 1338 O O . GLU A 1 173 ? 6.198 14.631 -11.263 1.00 74.00 173 GLU A O 1
ATOM 1343 N N . TYR A 1 174 ? 4.319 15.169 -12.355 1.00 70.56 174 TYR A N 1
ATOM 1344 C CA . TYR A 1 174 ? 4.315 14.034 -13.282 1.00 70.56 174 TYR A CA 1
ATOM 1345 C C . TYR A 1 174 ? 4.951 14.405 -14.617 1.00 70.56 174 TYR A C 1
ATOM 1347 O O . TYR A 1 174 ? 4.445 15.260 -15.340 1.00 70.56 174 TYR A O 1
ATOM 1355 N N . ASN A 1 175 ? 6.012 13.701 -15.003 1.00 70.88 175 ASN A N 1
ATOM 1356 C CA . ASN A 1 175 ? 6.584 13.801 -16.342 1.00 70.88 175 ASN A CA 1
ATOM 1357 C C . ASN A 1 175 ? 6.228 12.550 -17.159 1.00 70.88 175 ASN A C 1
ATOM 1359 O O . ASN A 1 175 ? 6.735 11.456 -16.887 1.00 70.88 175 ASN A O 1
ATOM 1363 N N . ALA A 1 176 ? 5.381 12.721 -18.179 1.00 61.28 176 ALA A N 1
ATOM 1364 C CA . ALA A 1 176 ? 4.971 11.639 -19.073 1.00 61.28 176 ALA A CA 1
ATOM 1365 C C . ALA A 1 176 ? 6.129 11.115 -19.943 1.00 61.28 176 ALA A C 1
ATOM 1367 O O . ALA A 1 176 ? 6.188 9.919 -20.213 1.00 61.28 176 ALA A O 1
ATOM 1368 N N . LEU A 1 177 ? 7.091 11.975 -20.305 1.00 59.28 177 LEU A N 1
ATOM 1369 C CA . LEU A 1 177 ? 8.302 11.604 -21.052 1.00 59.28 177 LEU A CA 1
ATOM 1370 C C . LEU A 1 177 ? 9.311 10.848 -20.185 1.00 59.28 177 LEU A C 1
ATOM 1372 O O . LEU A 1 177 ? 10.029 9.978 -20.670 1.00 59.28 177 LEU A O 1
ATOM 1376 N N . GLY A 1 178 ? 9.344 11.167 -18.890 1.00 57.81 178 GLY A N 1
ATOM 1377 C CA . GLY A 1 178 ? 10.124 10.444 -17.888 1.00 57.81 178 GLY A CA 1
ATOM 1378 C C . GLY A 1 178 ? 9.452 9.176 -17.378 1.00 57.81 178 GLY A C 1
ATOM 1379 O O . GLY A 1 178 ? 10.075 8.429 -16.623 1.00 57.81 178 GLY A O 1
ATOM 1380 N N . HIS A 1 179 ? 8.202 8.933 -17.793 1.00 63.94 179 HIS A N 1
ATOM 1381 C CA . HIS A 1 179 ? 7.387 7.787 -17.407 1.00 63.94 179 HIS A CA 1
ATOM 1382 C C . HIS A 1 179 ? 7.472 7.501 -15.906 1.00 63.94 179 HIS A C 1
ATOM 1384 O O . HIS A 1 179 ? 7.908 6.433 -15.460 1.00 63.94 179 HIS A O 1
ATOM 1390 N N . GLN A 1 180 ? 7.074 8.488 -15.106 1.00 68.56 180 GLN A N 1
ATOM 1391 C CA . GLN A 1 180 ? 7.218 8.403 -13.658 1.00 68.56 180 GLN A CA 1
ATOM 1392 C C . GLN A 1 180 ? 6.464 7.238 -13.009 1.00 68.56 180 GLN A C 1
ATOM 1394 O O . GLN A 1 180 ? 6.800 6.870 -11.890 1.00 68.56 180 GLN A O 1
ATOM 1399 N N . CYS A 1 181 ? 5.508 6.606 -13.690 1.00 76.31 181 CYS A N 1
ATOM 1400 C CA . CYS A 1 181 ? 4.929 5.340 -13.245 1.00 76.31 181 CYS A CA 1
ATOM 1401 C C . CYS A 1 181 ? 5.976 4.210 -13.131 1.00 76.31 181 CYS A C 1
ATOM 1403 O O . CYS A 1 181 ? 5.993 3.507 -12.120 1.00 76.31 181 CYS A O 1
ATOM 1405 N N . PHE A 1 182 ? 6.922 4.086 -14.078 1.00 77.81 182 PHE A N 1
ATOM 1406 C CA . PHE A 1 182 ? 8.055 3.149 -13.969 1.00 77.81 182 PHE A CA 1
ATOM 1407 C C . PHE A 1 182 ? 8.933 3.469 -12.772 1.00 77.81 182 PHE A C 1
ATOM 1409 O O . PHE A 1 182 ? 9.358 2.582 -12.028 1.00 77.81 182 PHE A O 1
ATOM 1416 N N . TRP A 1 183 ? 9.233 4.759 -12.619 1.00 82.31 183 TRP A N 1
ATOM 1417 C CA . TRP A 1 183 ? 10.063 5.232 -11.533 1.00 82.31 183 TRP A CA 1
ATOM 1418 C C . TRP A 1 183 ? 9.422 4.918 -10.186 1.00 82.31 183 TRP A C 1
ATOM 1420 O O . TRP A 1 183 ? 10.065 4.307 -9.340 1.00 82.31 183 TRP A O 1
ATOM 1430 N N . TYR A 1 184 ? 8.159 5.293 -10.019 1.00 87.81 184 TYR A N 1
ATOM 1431 C CA . TYR A 1 184 ? 7.430 5.187 -8.769 1.00 87.81 184 TYR A CA 1
ATOM 1432 C C . TYR A 1 184 ? 7.314 3.732 -8.315 1.00 87.81 184 TYR A C 1
ATOM 1434 O O . TYR A 1 184 ? 7.788 3.384 -7.231 1.00 87.81 184 TYR A O 1
ATOM 1442 N N . ALA A 1 185 ? 6.798 2.853 -9.183 1.00 90.38 185 ALA A N 1
ATOM 1443 C CA . ALA A 1 185 ? 6.712 1.423 -8.896 1.00 90.38 185 ALA A CA 1
ATOM 1444 C C . ALA A 1 185 ? 8.104 0.816 -8.649 1.00 90.38 185 ALA A C 1
ATOM 1446 O O . ALA A 1 185 ? 8.308 0.057 -7.700 1.00 90.38 185 ALA A O 1
ATOM 1447 N N . GLY A 1 186 ? 9.094 1.182 -9.469 1.00 88.56 186 GLY A N 1
ATOM 1448 C CA . GLY A 1 186 ? 10.469 0.710 -9.338 1.00 88.56 186 GLY A CA 1
ATOM 1449 C C . GLY A 1 186 ? 11.163 1.149 -8.049 1.00 88.56 186 GLY A C 1
ATOM 1450 O O . GLY A 1 186 ? 11.898 0.351 -7.467 1.00 88.56 186 GLY A O 1
ATOM 1451 N N . VAL A 1 187 ? 10.944 2.382 -7.593 1.00 89.19 187 VAL A N 1
ATOM 1452 C CA . VAL A 1 187 ? 11.546 2.925 -6.372 1.00 89.19 187 VAL A CA 1
ATOM 1453 C C . VAL A 1 187 ? 10.909 2.343 -5.134 1.00 89.19 187 VAL A C 1
ATOM 1455 O O . VAL A 1 187 ? 11.653 1.880 -4.277 1.00 89.19 187 VAL A O 1
ATOM 1458 N N . ILE A 1 188 ? 9.578 2.281 -5.060 1.00 93.38 188 ILE A N 1
ATOM 1459 C CA . ILE A 1 188 ? 8.891 1.641 -3.931 1.00 93.38 188 ILE A CA 1
ATOM 1460 C C . ILE A 1 188 ? 9.375 0.197 -3.786 1.00 93.38 188 ILE A C 1
ATOM 1462 O O . ILE A 1 188 ? 9.809 -0.205 -2.709 1.00 93.38 188 ILE A O 1
ATOM 1466 N N . TYR A 1 189 ? 9.403 -0.553 -4.893 1.00 92.50 189 TYR A N 1
ATOM 1467 C CA . TYR A 1 189 ? 9.891 -1.931 -4.907 1.00 92.50 189 TYR A CA 1
ATOM 1468 C C . TYR A 1 189 ? 11.330 -2.040 -4.384 1.00 92.50 189 TYR A C 1
ATOM 1470 O O . TYR A 1 189 ? 11.623 -2.901 -3.562 1.00 92.50 189 TYR A O 1
ATOM 1478 N N . LYS A 1 190 ? 12.232 -1.146 -4.813 1.00 90.81 190 LYS A N 1
ATOM 1479 C CA . LYS A 1 190 ? 13.632 -1.145 -4.361 1.00 90.81 190 LYS A CA 1
ATOM 1480 C C . LYS A 1 190 ? 13.809 -0.711 -2.908 1.00 90.81 190 LYS A C 1
ATOM 1482 O O . LYS A 1 190 ? 14.678 -1.256 -2.243 1.00 90.81 190 LYS A O 1
ATOM 1487 N N . ILE A 1 191 ? 13.024 0.251 -2.418 1.00 92.62 191 ILE A N 1
ATOM 1488 C CA . ILE A 1 191 ? 13.050 0.657 -1.005 1.00 92.62 191 ILE A CA 1
ATOM 1489 C C . ILE A 1 191 ? 12.689 -0.544 -0.129 1.00 92.62 191 ILE A C 1
ATOM 1491 O O . ILE A 1 191 ? 13.399 -0.842 0.825 1.00 92.62 191 ILE A O 1
ATOM 1495 N N . ILE A 1 192 ? 11.631 -1.269 -0.497 1.00 93.94 192 ILE A N 1
ATOM 1496 C CA . ILE A 1 192 ? 11.202 -2.479 0.211 1.00 93.94 192 ILE A CA 1
ATOM 1497 C C . ILE A 1 192 ? 12.307 -3.541 0.184 1.00 93.94 192 ILE A C 1
ATOM 1499 O O . ILE A 1 192 ? 12.617 -4.118 1.221 1.00 93.94 192 ILE A O 1
ATOM 1503 N N . GLN A 1 193 ? 12.947 -3.758 -0.971 1.00 91.38 193 GLN A N 1
ATOM 1504 C CA . GLN A 1 193 ? 14.079 -4.683 -1.063 1.00 91.38 193 GLN A CA 1
ATOM 1505 C C . GLN A 1 193 ? 15.254 -4.289 -0.167 1.00 91.38 193 GLN A C 1
ATOM 1507 O O . GLN A 1 193 ? 15.858 -5.161 0.447 1.00 91.38 193 GLN A O 1
ATOM 1512 N N . GLU A 1 194 ? 15.576 -2.998 -0.086 1.00 90.88 194 GLU A N 1
ATOM 1513 C CA . GLU A 1 194 ? 16.661 -2.501 0.764 1.00 90.88 194 GLU A CA 1
ATOM 1514 C C . GLU A 1 194 ? 16.355 -2.744 2.251 1.00 90.88 194 GLU A C 1
ATOM 1516 O O . GLU A 1 194 ? 17.220 -3.217 2.985 1.00 90.88 194 GLU A O 1
ATOM 1521 N N . ILE A 1 195 ? 15.121 -2.464 2.688 1.00 90.81 195 ILE A N 1
ATOM 1522 C CA . ILE A 1 195 ? 14.709 -2.599 4.095 1.00 90.81 195 ILE A CA 1
ATOM 1523 C C . ILE A 1 195 ? 14.611 -4.073 4.509 1.00 90.81 195 ILE A C 1
ATOM 1525 O O . ILE A 1 195 ? 15.057 -4.433 5.595 1.00 90.81 195 ILE A O 1
ATOM 1529 N N . TYR A 1 196 ? 14.064 -4.928 3.643 1.00 89.25 196 TYR A N 1
ATOM 1530 C CA . TYR A 1 196 ? 13.728 -6.318 3.969 1.00 89.25 196 TYR A CA 1
ATOM 1531 C C . TYR A 1 196 ? 14.620 -7.351 3.275 1.00 89.25 196 TYR A C 1
ATOM 1533 O O . TYR A 1 196 ? 14.227 -8.503 3.115 1.00 89.25 196 TYR A O 1
ATOM 1541 N N . SER A 1 197 ? 15.831 -6.967 2.866 1.00 84.81 197 SER A N 1
ATOM 1542 C CA . SER A 1 197 ? 16.742 -7.820 2.081 1.00 84.81 197 SER A CA 1
ATOM 1543 C C . SER A 1 197 ? 17.006 -9.213 2.674 1.00 84.81 197 SER A C 1
ATOM 1545 O O . SER A 1 197 ? 17.303 -10.140 1.924 1.00 84.81 197 SER A O 1
ATOM 1547 N N . THR A 1 198 ? 16.881 -9.386 3.994 1.00 83.75 198 THR A N 1
ATOM 1548 C CA . THR A 1 198 ? 17.101 -10.665 4.690 1.00 83.75 198 THR A CA 1
ATOM 1549 C C . THR A 1 198 ? 15.841 -11.512 4.893 1.00 83.75 198 THR A C 1
ATOM 1551 O O . THR A 1 198 ? 15.977 -12.672 5.268 1.00 83.75 198 THR A O 1
ATOM 1554 N N . SER A 1 199 ? 14.639 -10.964 4.681 1.00 83.62 199 SER A N 1
ATOM 1555 C CA . SER A 1 199 ? 13.344 -11.623 4.963 1.00 83.62 199 SER A CA 1
ATOM 1556 C C . SER A 1 199 ? 12.415 -11.710 3.746 1.00 83.62 199 SER A C 1
ATOM 1558 O O . SER A 1 199 ? 11.228 -12.020 3.864 1.00 83.62 199 SER A O 1
ATOM 1560 N N . ILE A 1 200 ? 12.956 -11.452 2.552 1.00 87.62 200 ILE A N 1
ATOM 1561 C CA . ILE A 1 200 ? 12.228 -11.570 1.287 1.00 87.62 200 ILE A CA 1
ATOM 1562 C C . ILE A 1 200 ? 12.951 -12.497 0.319 1.00 87.62 200 ILE A C 1
ATOM 1564 O O . ILE A 1 200 ? 14.170 -12.447 0.158 1.00 87.62 200 ILE A O 1
ATOM 1568 N N . ALA A 1 201 ? 12.168 -13.291 -0.402 1.00 89.25 201 ALA A N 1
ATOM 1569 C CA . ALA A 1 201 ? 12.623 -13.990 -1.591 1.00 89.25 201 ALA A CA 1
ATOM 1570 C C . ALA A 1 201 ? 12.165 -13.217 -2.834 1.00 89.25 201 ALA A C 1
ATOM 1572 O O . ALA A 1 201 ? 10.976 -12.932 -2.993 1.00 89.25 201 ALA A O 1
ATOM 1573 N N . GLU A 1 202 ? 13.091 -12.890 -3.739 1.00 89.81 202 GLU A N 1
ATOM 1574 C CA . GLU A 1 202 ? 12.744 -12.340 -5.051 1.00 89.81 202 GLU A CA 1
ATOM 1575 C C . GLU A 1 202 ? 12.699 -13.453 -6.102 1.00 89.81 202 GLU A C 1
ATOM 1577 O O . GLU A 1 202 ? 13.658 -14.200 -6.285 1.00 89.81 202 GLU A O 1
ATOM 1582 N N . THR A 1 203 ? 11.598 -13.519 -6.847 1.00 88.50 203 THR A N 1
ATOM 1583 C CA . THR A 1 203 ? 11.484 -14.345 -8.050 1.00 88.50 203 THR A CA 1
ATOM 1584 C C . THR A 1 203 ? 11.321 -13.447 -9.267 1.00 88.50 203 THR A C 1
ATOM 1586 O O . THR A 1 203 ? 10.328 -12.727 -9.400 1.00 88.50 203 THR A O 1
ATOM 1589 N N . GLN A 1 204 ? 12.286 -13.508 -10.182 1.00 87.56 204 GLN A N 1
ATOM 1590 C CA . GLN A 1 204 ? 12.205 -12.792 -11.450 1.00 87.56 204 GLN A CA 1
ATOM 1591 C C . GLN A 1 204 ? 11.342 -13.578 -12.438 1.00 87.56 204 GLN A C 1
ATOM 1593 O O . GLN A 1 204 ? 11.563 -14.767 -12.658 1.00 87.56 204 GLN A O 1
ATOM 1598 N N . ALA A 1 205 ? 10.371 -12.910 -13.059 1.00 84.25 205 ALA A N 1
ATOM 1599 C CA . ALA A 1 205 ? 9.596 -13.500 -14.143 1.00 84.25 205 ALA A CA 1
ATOM 1600 C C . ALA A 1 205 ? 10.307 -13.289 -15.488 1.00 84.25 205 ALA A C 1
ATOM 1602 O O . ALA A 1 205 ? 11.152 -12.403 -15.627 1.00 84.25 205 ALA A O 1
ATOM 1603 N N . GLU A 1 206 ? 9.907 -14.023 -16.530 1.00 76.00 206 GLU A N 1
ATOM 1604 C CA . GLU A 1 206 ? 10.424 -13.807 -17.893 1.00 76.00 206 GLU A CA 1
ATOM 1605 C C . GLU A 1 206 ? 10.213 -12.353 -18.364 1.00 76.00 206 GLU A C 1
ATOM 1607 O O . GLU A 1 206 ? 11.017 -11.778 -19.103 1.00 76.00 206 GLU A O 1
ATOM 1612 N N . GLY A 1 207 ? 9.143 -11.718 -17.875 1.00 75.06 207 GLY A N 1
ATOM 1613 C CA . GLY A 1 207 ? 8.839 -10.316 -18.113 1.00 75.06 207 GLY A CA 1
ATOM 1614 C C . GLY A 1 207 ? 9.879 -9.337 -17.564 1.00 75.06 207 GLY A C 1
ATOM 1615 O O . GLY A 1 207 ? 9.927 -8.220 -18.071 1.00 75.06 207 GLY A O 1
ATOM 1616 N N . ASN A 1 208 ? 10.738 -9.724 -16.611 1.00 82.38 208 ASN A N 1
ATOM 1617 C CA . ASN A 1 208 ? 11.681 -8.829 -15.927 1.00 82.38 208 ASN A CA 1
ATOM 1618 C C . ASN A 1 208 ? 12.586 -8.048 -16.893 1.00 82.38 208 ASN A C 1
ATOM 1620 O O . ASN A 1 208 ? 12.881 -6.876 -16.660 1.00 82.38 208 ASN A O 1
ATOM 1624 N N . ARG A 1 209 ? 12.958 -8.649 -18.033 1.00 81.56 209 ARG A N 1
ATOM 1625 C CA . ARG A 1 209 ? 13.732 -7.974 -19.093 1.00 81.56 209 ARG A CA 1
ATOM 1626 C C . ARG A 1 209 ? 13.073 -6.687 -19.605 1.00 81.56 209 ARG A C 1
ATOM 1628 O O . ARG A 1 209 ? 13.772 -5.800 -20.075 1.00 81.56 209 ARG A O 1
ATOM 1635 N N . ARG A 1 210 ? 11.745 -6.568 -19.475 1.00 80.19 210 ARG A N 1
ATOM 1636 C CA . ARG A 1 210 ? 10.934 -5.410 -19.891 1.00 80.19 210 ARG A CA 1
ATOM 1637 C C . ARG A 1 210 ? 10.760 -4.345 -18.807 1.00 80.19 210 ARG A C 1
ATOM 1639 O O . ARG A 1 210 ? 10.144 -3.315 -19.088 1.00 80.19 210 ARG A O 1
ATOM 1646 N N . LYS A 1 211 ? 11.269 -4.564 -17.590 1.00 82.38 211 LYS A N 1
ATOM 1647 C CA . LYS A 1 211 ? 11.167 -3.612 -16.472 1.00 82.38 211 LYS A CA 1
ATOM 1648 C C . LYS A 1 211 ? 11.821 -2.281 -16.839 1.00 82.38 211 LYS A C 1
ATOM 1650 O O . LYS A 1 211 ? 12.969 -2.266 -17.290 1.00 82.38 211 LYS A O 1
ATOM 1655 N N . GLY A 1 212 ? 11.117 -1.169 -16.659 1.00 78.31 212 GLY A N 1
ATOM 1656 C CA . GLY A 1 212 ? 11.565 0.173 -17.042 1.00 78.31 212 GLY A CA 1
ATOM 1657 C C . GLY A 1 212 ? 11.814 0.367 -18.544 1.00 78.31 212 GLY A C 1
ATOM 1658 O O . GLY A 1 212 ? 12.614 1.221 -18.919 1.00 78.31 212 GLY A O 1
ATOM 1659 N N . MET A 1 213 ? 11.216 -0.460 -19.411 1.00 78.81 213 MET A N 1
ATOM 1660 C CA . MET A 1 213 ? 11.246 -0.246 -20.864 1.00 78.81 213 MET A CA 1
ATOM 1661 C C . MET A 1 213 ? 9.995 0.496 -21.350 1.00 78.81 213 MET A C 1
ATOM 1663 O O . MET A 1 213 ? 8.885 0.066 -21.052 1.00 78.81 213 MET A O 1
ATOM 1667 N N . GLY A 1 214 ? 10.152 1.538 -22.162 1.00 71.31 214 GLY A N 1
ATOM 1668 C CA . GLY A 1 214 ? 9.070 2.154 -22.940 1.00 71.31 214 GLY A CA 1
ATOM 1669 C C . GLY A 1 214 ? 9.343 1.961 -24.429 1.00 71.31 214 GLY A C 1
ATOM 1670 O O . GLY A 1 214 ? 10.471 2.151 -24.868 1.00 71.31 214 GLY A O 1
ATOM 1671 N N . HIS A 1 215 ? 8.350 1.515 -25.206 1.00 71.50 215 HIS A N 1
ATOM 1672 C CA . HIS A 1 215 ? 8.497 1.265 -26.654 1.00 71.50 215 HIS A CA 1
ATOM 1673 C C . HIS A 1 215 ? 9.725 0.407 -27.045 1.00 71.50 215 HIS A C 1
ATOM 1675 O O . HIS A 1 215 ? 10.337 0.614 -28.086 1.00 71.50 215 HIS A O 1
ATOM 1681 N N . GLY A 1 216 ? 10.104 -0.561 -26.200 1.00 72.25 216 GLY A N 1
ATOM 1682 C CA . GLY A 1 216 ? 11.265 -1.433 -26.429 1.00 72.25 216 GLY A CA 1
ATOM 1683 C C . GLY A 1 216 ? 12.624 -0.825 -26.058 1.00 72.25 216 GLY A C 1
ATOM 1684 O O . GLY A 1 216 ? 13.635 -1.514 -26.154 1.00 72.25 216 GLY A O 1
ATOM 1685 N N . VAL A 1 217 ? 12.663 0.423 -25.584 1.00 73.44 217 VAL A N 1
ATOM 1686 C CA . VAL A 1 217 ? 13.884 1.119 -25.159 1.00 73.44 217 VAL A CA 1
ATOM 1687 C C . VAL A 1 217 ? 13.926 1.209 -23.637 1.00 73.44 217 VAL A C 1
ATOM 1689 O O . VAL A 1 217 ? 12.923 1.508 -22.987 1.00 73.44 217 VAL A O 1
ATOM 1692 N N . LYS A 1 218 ? 15.093 0.942 -23.041 1.00 76.88 218 LYS A N 1
ATOM 1693 C CA . LYS A 1 218 ? 15.308 1.119 -21.601 1.00 76.88 218 LYS A CA 1
ATOM 1694 C C . LYS A 1 218 ? 15.317 2.608 -21.272 1.00 76.88 218 LYS A C 1
ATOM 1696 O O . LYS A 1 218 ? 16.140 3.343 -21.807 1.00 76.88 218 LYS A O 1
ATOM 1701 N N . ILE A 1 219 ? 14.449 3.031 -20.360 1.00 70.75 219 ILE A N 1
ATOM 1702 C CA . ILE A 1 219 ? 14.395 4.428 -19.932 1.00 70.75 219 ILE A CA 1
ATOM 1703 C C . ILE A 1 219 ? 15.345 4.619 -18.745 1.00 70.75 219 ILE A C 1
ATOM 1705 O O . ILE A 1 219 ? 15.218 3.900 -17.745 1.00 70.75 219 ILE A O 1
ATOM 1709 N N . PRO A 1 220 ? 16.313 5.550 -18.820 1.00 64.50 220 PRO A N 1
ATOM 1710 C CA . PRO A 1 220 ? 17.197 5.846 -17.703 1.00 64.50 220 PRO A CA 1
ATOM 1711 C C . PRO A 1 220 ? 16.407 6.519 -16.578 1.00 64.50 220 PRO A C 1
ATOM 1713 O O . PRO A 1 220 ? 16.169 7.721 -16.593 1.00 64.50 220 PRO A O 1
ATOM 1716 N N . THR A 1 221 ? 16.018 5.752 -15.560 1.00 61.88 221 THR A N 1
ATOM 1717 C CA . THR A 1 221 ? 15.285 6.301 -14.407 1.00 61.88 221 THR A CA 1
ATOM 1718 C C . THR A 1 221 ? 16.104 7.362 -13.672 1.00 61.88 221 THR A C 1
ATOM 1720 O O . THR A 1 221 ? 15.546 8.326 -13.178 1.00 61.88 221 THR A O 1
ATOM 1723 N N . GLN A 1 222 ? 17.435 7.224 -13.658 1.00 59.97 222 GLN A N 1
ATOM 1724 C CA . GLN A 1 222 ? 18.378 8.151 -13.014 1.00 59.97 222 GLN A CA 1
ATOM 1725 C C . GLN A 1 222 ? 18.326 9.574 -13.588 1.00 59.97 222 GLN A C 1
ATOM 1727 O O . GLN A 1 222 ? 18.756 10.510 -12.932 1.00 59.97 222 GLN A O 1
ATOM 1732 N N . MET A 1 223 ? 17.795 9.741 -14.802 1.00 57.84 223 MET A N 1
ATOM 1733 C CA . MET A 1 223 ? 17.692 11.046 -15.447 1.00 57.84 223 MET A CA 1
ATOM 1734 C C . MET A 1 223 ? 16.573 11.909 -14.853 1.00 57.84 223 MET A C 1
ATOM 1736 O O . MET A 1 223 ? 16.595 13.117 -15.031 1.00 57.84 223 MET A O 1
ATOM 1740 N N . PHE A 1 224 ? 15.615 11.313 -14.138 1.00 58.59 224 PHE A N 1
ATOM 1741 C CA . PHE A 1 224 ? 14.427 12.004 -13.618 1.00 58.59 224 PHE A CA 1
ATOM 1742 C C . PHE A 1 224 ? 14.404 12.091 -12.090 1.00 58.59 224 PHE A C 1
ATOM 1744 O O . PHE A 1 224 ? 13.421 12.550 -11.516 1.00 58.59 224 PHE A O 1
ATOM 1751 N N . ILE A 1 225 ? 15.470 11.625 -11.434 1.00 62.03 225 ILE A N 1
ATOM 1752 C CA . ILE A 1 225 ? 15.540 11.472 -9.984 1.00 62.03 225 ILE A CA 1
ATOM 1753 C C . ILE A 1 225 ? 16.866 12.056 -9.526 1.00 62.03 225 ILE A C 1
ATOM 1755 O O . ILE A 1 225 ? 17.921 11.505 -9.856 1.00 62.03 225 ILE A O 1
ATOM 1759 N N . PRO A 1 226 ? 16.830 13.137 -8.750 1.00 67.44 226 PRO A N 1
ATOM 1760 C CA . PRO A 1 226 ? 18.015 13.624 -8.075 1.00 67.44 226 PRO A CA 1
ATOM 1761 C C . PRO A 1 226 ? 18.691 12.509 -7.242 1.00 67.44 226 PRO A C 1
ATOM 1763 O O . PRO A 1 226 ? 17.985 11.696 -6.633 1.00 67.44 226 PRO A O 1
ATOM 1766 N N . PRO A 1 227 ? 20.035 12.411 -7.203 1.00 69.94 227 PRO A N 1
ATOM 1767 C CA . PRO A 1 227 ? 20.752 11.371 -6.453 1.00 69.94 227 PRO A CA 1
ATOM 1768 C C . PRO A 1 227 ? 20.368 11.275 -4.968 1.00 69.94 227 PRO A C 1
ATOM 1770 O O . PRO A 1 227 ? 20.386 10.190 -4.384 1.00 69.94 227 PRO A O 1
ATOM 1773 N N . GLU A 1 228 ? 19.970 12.387 -4.353 1.00 74.00 228 GLU A N 1
ATOM 1774 C CA . GLU A 1 228 ? 19.423 12.459 -2.998 1.00 74.00 228 GLU A CA 1
ATOM 1775 C C . GLU A 1 228 ? 18.160 11.600 -2.813 1.00 74.00 228 GLU A C 1
ATOM 1777 O O . GLU A 1 228 ? 17.925 11.094 -1.718 1.00 74.00 228 GLU A O 1
ATOM 1782 N N . HIS A 1 229 ? 17.416 11.331 -3.887 1.00 77.62 229 HIS A N 1
ATOM 1783 C CA . HIS A 1 229 ? 16.223 10.481 -3.915 1.00 77.62 229 HIS A CA 1
ATOM 1784 C C . HIS A 1 229 ? 16.510 9.064 -4.442 1.00 77.62 229 HIS A C 1
ATOM 1786 O O . HIS A 1 229 ? 15.605 8.341 -4.869 1.00 77.62 229 HIS A O 1
ATOM 1792 N N . ALA A 1 230 ? 17.773 8.626 -4.396 1.00 83.56 230 ALA A N 1
ATOM 1793 C CA . ALA A 1 230 ? 18.119 7.228 -4.617 1.00 83.56 230 ALA A CA 1
ATOM 1794 C C . ALA A 1 230 ? 17.380 6.313 -3.613 1.00 83.56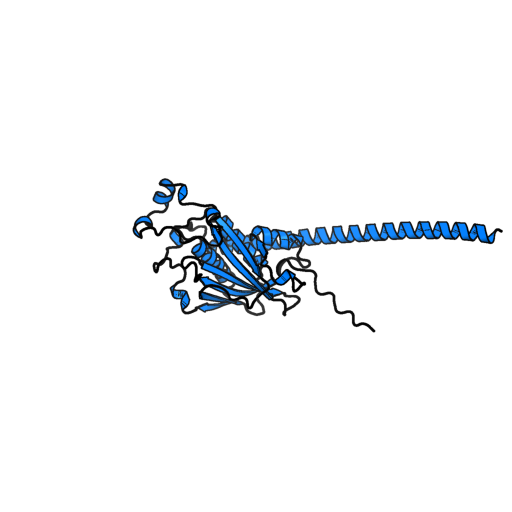 230 ALA A C 1
ATOM 1796 O O . ALA A 1 230 ? 17.248 6.678 -2.441 1.00 83.56 230 ALA A O 1
ATOM 1797 N N . PRO A 1 231 ? 16.964 5.091 -4.011 1.00 85.19 231 PRO A N 1
ATOM 1798 C CA . PRO A 1 231 ? 16.202 4.183 -3.145 1.00 85.19 231 PRO A CA 1
ATOM 1799 C C . PRO A 1 231 ? 16.821 3.955 -1.765 1.00 85.19 231 PRO A C 1
ATOM 1801 O O . PRO A 1 231 ? 16.103 3.920 -0.775 1.00 85.19 231 PRO A O 1
ATOM 1804 N N . LYS A 1 232 ? 18.154 3.876 -1.683 1.00 88.44 232 LYS A N 1
ATOM 1805 C CA . LYS A 1 232 ? 18.879 3.720 -0.417 1.00 88.44 232 LYS A CA 1
ATOM 1806 C C . LYS A 1 232 ? 18.666 4.899 0.537 1.00 88.44 232 LYS A C 1
ATOM 1808 O O . LYS A 1 232 ? 18.453 4.694 1.727 1.00 88.44 232 LYS A O 1
ATOM 1813 N N . ASN A 1 233 ? 18.688 6.128 0.026 1.00 89.88 233 ASN A N 1
ATOM 1814 C CA . ASN A 1 233 ? 18.453 7.322 0.839 1.00 89.88 233 ASN A CA 1
ATOM 1815 C C . ASN A 1 233 ? 16.988 7.397 1.279 1.00 89.88 233 ASN A C 1
ATOM 1817 O O . ASN A 1 233 ? 16.709 7.676 2.441 1.00 89.88 233 ASN A O 1
ATOM 1821 N N . LEU A 1 234 ? 16.056 7.063 0.382 1.00 91.38 234 LEU A N 1
ATOM 1822 C CA . LEU A 1 234 ? 14.631 7.008 0.711 1.00 91.38 234 LEU A CA 1
ATOM 1823 C C . LEU A 1 234 ? 14.314 5.910 1.735 1.00 91.38 234 LEU A C 1
ATOM 1825 O O . LEU A 1 234 ? 13.478 6.121 2.612 1.00 91.38 234 LEU A O 1
ATOM 1829 N N . ALA A 1 235 ? 15.018 4.776 1.686 1.00 92.75 235 ALA A N 1
ATOM 1830 C CA . ALA A 1 235 ? 14.945 3.742 2.713 1.00 92.75 235 ALA A CA 1
ATOM 1831 C C . ALA A 1 235 ? 15.422 4.270 4.076 1.00 92.75 235 ALA A C 1
ATOM 1833 O O . ALA A 1 235 ? 14.764 4.034 5.084 1.00 92.75 235 ALA A O 1
ATOM 1834 N N . GLN A 1 236 ? 16.499 5.061 4.123 1.00 93.50 236 GLN A N 1
ATOM 1835 C CA . GLN A 1 236 ? 16.929 5.725 5.362 1.00 93.50 236 GLN A CA 1
ATOM 1836 C C . GLN A 1 236 ? 15.888 6.731 5.871 1.00 93.50 236 GLN A C 1
ATOM 1838 O O . GLN A 1 236 ? 15.565 6.736 7.058 1.00 93.50 236 GLN A O 1
ATOM 1843 N N . THR A 1 237 ? 15.298 7.540 4.984 1.00 93.81 237 THR A N 1
ATOM 1844 C CA . THR A 1 237 ? 14.185 8.435 5.343 1.00 93.81 237 THR A CA 1
ATOM 1845 C C . THR A 1 237 ? 13.004 7.656 5.921 1.00 93.81 237 THR A C 1
ATOM 1847 O O . THR A 1 237 ? 12.400 8.086 6.905 1.00 93.81 237 THR A O 1
ATOM 1850 N N . HIS A 1 238 ? 12.682 6.500 5.343 1.00 94.38 238 HIS A N 1
ATOM 1851 C CA . HIS A 1 238 ? 11.653 5.610 5.860 1.00 94.38 238 HIS A CA 1
ATOM 1852 C C . HIS A 1 238 ? 11.988 5.103 7.269 1.00 94.38 238 HIS A C 1
ATOM 1854 O O . HIS A 1 238 ? 11.177 5.287 8.175 1.00 94.38 238 HIS A O 1
ATOM 1860 N N . LEU A 1 239 ? 13.190 4.554 7.478 1.00 93.44 239 LEU A N 1
ATOM 1861 C CA . LEU A 1 239 ? 13.635 4.037 8.780 1.00 93.44 239 LEU A CA 1
ATOM 1862 C C . LEU A 1 239 ? 13.570 5.095 9.894 1.00 93.44 239 LEU A C 1
ATOM 1864 O O . LEU A 1 239 ? 13.329 4.759 11.049 1.00 93.44 239 LEU A O 1
ATOM 1868 N N . GLN A 1 240 ? 13.736 6.375 9.552 1.00 93.50 240 GLN A N 1
ATOM 1869 C CA . GLN A 1 240 ? 13.597 7.489 10.494 1.00 93.50 240 GLN A CA 1
ATOM 1870 C C . GLN A 1 240 ? 12.136 7.888 10.754 1.00 93.50 240 GLN A C 1
ATOM 1872 O O . GLN A 1 240 ? 11.773 8.210 11.884 1.00 93.50 240 GLN A O 1
ATOM 1877 N N . ARG A 1 241 ? 11.288 7.919 9.717 1.00 93.94 241 ARG A N 1
ATOM 1878 C CA . ARG A 1 241 ? 9.913 8.450 9.813 1.00 93.94 241 ARG A CA 1
ATOM 1879 C C . ARG A 1 241 ? 8.894 7.421 10.283 1.00 93.94 241 ARG A C 1
ATOM 1881 O O . ARG A 1 241 ? 7.926 7.801 10.942 1.00 93.94 241 ARG A O 1
ATOM 1888 N N . TRP A 1 242 ? 9.089 6.153 9.933 1.00 94.06 242 TRP A N 1
ATOM 1889 C CA . TRP A 1 242 ? 8.136 5.085 10.217 1.00 94.06 242 TRP A CA 1
ATOM 1890 C C . TRP A 1 242 ? 7.879 4.884 11.719 1.00 94.06 242 TRP A C 1
ATOM 1892 O O . TRP A 1 242 ? 6.708 4.915 12.106 1.00 94.06 242 TRP A O 1
ATOM 1902 N N . PRO A 1 243 ? 8.902 4.800 12.598 1.00 93.69 243 PRO A N 1
ATOM 1903 C CA . PRO A 1 243 ? 8.672 4.632 14.035 1.00 93.69 243 PRO A CA 1
ATOM 1904 C C . PRO A 1 243 ? 7.877 5.787 14.655 1.00 93.69 243 PRO A C 1
ATOM 1906 O O . PRO A 1 243 ? 6.949 5.554 15.428 1.00 93.69 243 PRO A O 1
ATOM 1909 N N . THR A 1 244 ? 8.196 7.029 14.277 1.00 92.44 244 THR A N 1
ATOM 1910 C CA . THR A 1 244 ? 7.498 8.233 14.757 1.00 92.44 244 THR A CA 1
ATOM 1911 C C . THR A 1 244 ? 6.031 8.216 14.356 1.00 92.44 244 THR A C 1
ATOM 1913 O O . THR A 1 244 ? 5.153 8.457 15.178 1.00 92.44 244 THR A O 1
ATOM 1916 N N . TRP A 1 245 ? 5.753 7.882 13.097 1.00 90.00 245 TRP A N 1
ATOM 1917 C CA . TRP A 1 245 ? 4.383 7.821 12.609 1.00 90.00 245 TRP A CA 1
ATOM 1918 C C . TRP A 1 245 ? 3.582 6.691 13.265 1.00 90.00 245 TRP A C 1
ATOM 1920 O O . TRP A 1 245 ? 2.431 6.898 13.648 1.00 90.00 245 TRP A O 1
ATOM 1930 N N . LYS A 1 246 ? 4.197 5.516 13.450 1.00 91.25 246 LYS A N 1
ATOM 1931 C CA . LYS A 1 246 ? 3.572 4.394 14.157 1.00 91.25 246 LYS A CA 1
ATOM 1932 C C . LYS A 1 246 ? 3.204 4.795 15.589 1.00 91.25 246 LYS A C 1
ATOM 1934 O O . LYS A 1 246 ? 2.079 4.560 16.018 1.00 91.25 246 LYS A O 1
ATOM 1939 N N . ALA A 1 247 ? 4.109 5.477 16.294 1.00 90.50 247 ALA A N 1
ATOM 1940 C CA . ALA A 1 247 ? 3.845 6.004 17.631 1.00 90.50 247 ALA A CA 1
ATOM 1941 C C . ALA A 1 247 ? 2.717 7.053 17.649 1.00 90.50 247 ALA A C 1
ATOM 1943 O O . ALA A 1 247 ? 1.887 7.045 18.558 1.00 90.50 247 ALA A O 1
ATOM 1944 N N . ASP A 1 248 ? 2.648 7.931 16.643 1.00 88.00 248 ASP A N 1
ATOM 1945 C CA . ASP A 1 248 ? 1.573 8.920 16.521 1.00 88.00 248 ASP A CA 1
ATOM 1946 C C . ASP A 1 248 ? 0.196 8.264 16.338 1.00 88.00 248 ASP A C 1
ATOM 1948 O O . ASP A 1 248 ? -0.771 8.714 16.957 1.00 88.00 248 ASP A O 1
ATOM 1952 N N . ILE A 1 249 ? 0.092 7.197 15.534 1.00 83.44 249 ILE A N 1
ATOM 1953 C CA . ILE A 1 249 ? -1.160 6.435 15.400 1.00 83.44 249 ILE A CA 1
ATOM 1954 C C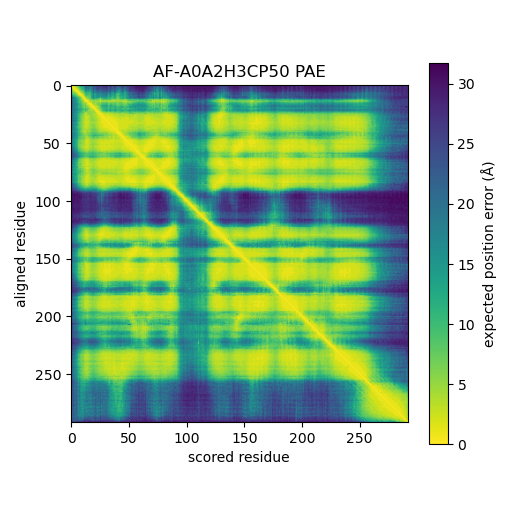 . ILE A 1 249 ? -1.570 5.812 16.725 1.00 83.44 249 ILE A C 1
ATOM 1956 O O . ILE A 1 249 ? -2.718 5.979 17.144 1.00 83.44 249 ILE A O 1
ATOM 1960 N N . GLU A 1 250 ? -0.652 5.108 17.386 1.00 84.06 250 GLU A N 1
ATOM 1961 C CA . GLU A 1 250 ? -0.969 4.439 18.647 1.00 84.06 250 GLU A CA 1
ATOM 1962 C C . GLU A 1 250 ? -1.383 5.450 19.723 1.00 84.06 250 GLU A C 1
ATOM 1964 O O . GLU A 1 250 ? -2.330 5.199 20.470 1.00 84.06 250 GLU A O 1
ATOM 1969 N N . ARG A 1 251 ? -0.772 6.643 19.747 1.00 85.38 251 ARG A N 1
ATOM 1970 C CA . ARG A 1 251 ? -1.202 7.741 20.624 1.00 85.38 251 ARG A CA 1
ATOM 1971 C C . ARG A 1 251 ? -2.633 8.192 20.316 1.00 85.38 251 ARG A C 1
ATOM 1973 O O . ARG A 1 251 ? -3.460 8.236 21.222 1.00 85.38 251 ARG A O 1
ATOM 1980 N N . VAL A 1 252 ? -2.948 8.494 19.053 1.00 80.06 252 VAL A N 1
ATOM 1981 C CA . VAL A 1 252 ? -4.300 8.936 18.641 1.00 80.06 252 VAL A CA 1
ATOM 1982 C C . VAL A 1 252 ? -5.357 7.883 18.980 1.00 80.06 252 VAL A C 1
ATOM 1984 O O . VAL A 1 252 ? -6.482 8.212 19.364 1.00 80.06 252 VAL A O 1
ATOM 1987 N N . LYS A 1 253 ? -5.003 6.604 18.860 1.00 74.00 253 LYS A N 1
ATOM 1988 C CA . LYS A 1 253 ? -5.867 5.489 19.241 1.00 74.00 253 LYS A CA 1
ATOM 1989 C C . LYS A 1 253 ? -6.112 5.453 20.750 1.00 74.00 253 LYS A C 1
ATOM 1991 O O . LYS A 1 253 ? -7.267 5.364 21.160 1.00 74.00 253 LYS A O 1
ATOM 1996 N N . GLN A 1 254 ? -5.064 5.573 21.568 1.00 76.12 254 GLN A N 1
ATOM 1997 C CA . GLN A 1 254 ? -5.191 5.626 23.029 1.00 76.12 254 GLN A CA 1
ATOM 1998 C C . GLN A 1 254 ? -6.071 6.797 23.485 1.00 76.12 254 GLN A C 1
ATOM 2000 O O . GLN A 1 254 ? -6.958 6.604 24.314 1.00 76.12 254 GLN A O 1
ATOM 2005 N N . GLU A 1 255 ? -5.888 7.983 22.898 1.00 79.44 255 GLU A N 1
ATOM 2006 C CA . GLU A 1 255 ? -6.723 9.159 23.173 1.00 79.44 255 GLU A CA 1
ATOM 2007 C C . GLU A 1 255 ? -8.201 8.886 22.854 1.00 79.44 255 GLU A C 1
ATOM 2009 O O . GLU A 1 255 ? -9.081 9.165 23.668 1.00 79.44 255 GLU A O 1
ATOM 2014 N N . LYS A 1 256 ? -8.490 8.273 21.701 1.00 71.06 256 LYS A N 1
ATOM 2015 C CA . LYS A 1 256 ? -9.862 7.921 21.308 1.00 71.06 256 LYS A CA 1
ATOM 2016 C C . LYS A 1 256 ? -10.497 6.856 22.185 1.00 71.06 256 LYS A C 1
ATOM 2018 O O . LYS A 1 256 ? -11.692 6.947 22.463 1.00 71.06 256 LYS A O 1
ATOM 2023 N N . TRP A 1 257 ? -9.745 5.830 22.569 1.00 66.62 257 TRP A N 1
ATOM 2024 C CA . TRP A 1 257 ? -10.242 4.797 23.472 1.00 66.62 257 TRP A CA 1
ATOM 2025 C C . TRP A 1 257 ? -10.546 5.386 24.846 1.00 66.62 257 TRP A C 1
ATOM 2027 O O . TRP A 1 257 ? -11.643 5.152 25.350 1.00 66.62 257 TRP A O 1
ATOM 2037 N N . GLY A 1 258 ? -9.663 6.241 25.371 1.00 66.50 258 GLY A N 1
ATOM 2038 C CA . GLY A 1 258 ? -9.912 6.993 26.601 1.00 66.50 258 GLY A CA 1
ATOM 2039 C C . GLY A 1 258 ? -11.164 7.869 26.509 1.00 66.50 258 GLY A C 1
ATOM 2040 O O . GLY A 1 258 ? -12.023 7.814 27.386 1.00 66.50 258 GLY A O 1
ATOM 2041 N N . ASP A 1 259 ? -11.340 8.611 25.413 1.00 67.81 259 ASP A N 1
ATOM 2042 C CA . ASP A 1 259 ? -12.529 9.442 25.182 1.00 67.81 259 ASP A CA 1
ATOM 2043 C C . ASP A 1 259 ? -13.820 8.621 25.019 1.00 67.81 259 ASP A C 1
ATOM 2045 O O . ASP A 1 259 ? -14.891 9.022 25.489 1.00 67.81 259 ASP A O 1
ATOM 2049 N N . GLY A 1 260 ? -13.742 7.482 24.329 1.00 64.88 260 GLY A N 1
ATOM 2050 C CA . GLY A 1 260 ? -14.862 6.574 24.092 1.00 64.88 260 GLY A CA 1
ATOM 2051 C C . GLY A 1 260 ? -15.311 5.846 25.358 1.00 64.88 260 GLY A C 1
ATOM 2052 O O . GLY A 1 260 ? -16.511 5.672 25.575 1.00 64.88 260 GLY A O 1
ATOM 2053 N N . GLU A 1 261 ? -14.366 5.460 26.212 1.00 65.69 261 GLU A N 1
ATOM 2054 C CA . GLU A 1 261 ? -14.624 4.922 27.548 1.00 65.69 261 GLU A CA 1
ATOM 2055 C C . GLU A 1 261 ? -15.255 5.994 28.445 1.00 65.69 261 GLU A C 1
ATOM 2057 O O . GLU A 1 261 ? -16.356 5.788 28.949 1.00 65.69 261 GLU A O 1
ATOM 2062 N N . LEU A 1 262 ? -14.701 7.213 28.476 1.00 63.88 262 LEU A N 1
ATOM 2063 C CA . LEU A 1 262 ? -15.295 8.341 29.205 1.00 63.88 262 LEU A CA 1
ATOM 2064 C C . LEU A 1 262 ? -16.724 8.682 28.746 1.00 63.88 262 LEU A C 1
ATOM 2066 O O . LEU A 1 262 ? -17.553 9.162 29.524 1.00 63.88 262 LEU A O 1
ATOM 2070 N N . ARG A 1 263 ? -17.027 8.538 27.450 1.00 68.62 263 ARG A N 1
ATOM 2071 C CA . ARG A 1 263 ? -18.387 8.741 26.919 1.00 68.62 263 ARG A CA 1
ATOM 2072 C C . ARG A 1 263 ? -19.333 7.619 27.339 1.00 68.62 263 ARG A C 1
ATOM 2074 O O . ARG A 1 263 ? -20.464 7.933 27.708 1.00 68.62 263 ARG A O 1
ATOM 2081 N N . ARG A 1 264 ? -18.886 6.359 27.318 1.00 69.12 264 ARG A N 1
ATOM 2082 C CA . ARG A 1 264 ? -19.672 5.216 27.809 1.00 69.12 264 ARG A CA 1
ATOM 2083 C C . ARG A 1 264 ? -19.958 5.336 29.300 1.00 69.12 264 ARG A C 1
ATOM 2085 O O . ARG A 1 264 ? -21.118 5.233 29.683 1.00 69.12 264 ARG A O 1
ATOM 2092 N N . ASP A 1 265 ? -18.956 5.674 30.101 1.00 70.88 265 ASP A N 1
ATOM 2093 C CA . ASP A 1 265 ? -19.110 5.856 31.546 1.00 70.88 265 ASP A CA 1
ATOM 2094 C C . ASP A 1 265 ? -20.079 6.991 31.877 1.00 70.88 265 ASP A C 1
ATOM 2096 O O . ASP A 1 265 ? -20.953 6.841 32.730 1.00 70.88 265 ASP A O 1
ATOM 2100 N N . ARG A 1 266 ? -20.013 8.115 31.149 1.00 78.25 266 ARG A N 1
ATOM 2101 C CA . ARG A 1 266 ? -21.007 9.194 31.287 1.00 78.25 266 ARG A CA 1
ATOM 2102 C C . ARG A 1 266 ? -22.417 8.752 30.901 1.00 78.25 266 ARG A C 1
ATOM 2104 O O . ARG A 1 266 ? -23.365 9.161 31.569 1.00 78.25 266 ARG A O 1
ATOM 2111 N N . GLY A 1 267 ? -22.559 7.947 29.849 1.00 78.69 267 GLY A N 1
ATOM 2112 C CA . GLY A 1 267 ? -23.846 7.383 29.436 1.00 78.69 267 GLY A CA 1
ATOM 2113 C C . GLY A 1 267 ? -24.437 6.467 30.509 1.00 78.69 267 GLY A C 1
ATOM 2114 O O . GLY A 1 267 ? -25.572 6.674 30.932 1.00 78.69 267 GLY A O 1
ATOM 2115 N N . LEU A 1 268 ? -23.632 5.536 31.027 1.00 83.06 268 LEU A N 1
ATOM 2116 C CA . LEU A 1 268 ? -24.018 4.635 32.117 1.00 83.06 268 LEU A CA 1
ATOM 2117 C C . LEU A 1 268 ? -24.376 5.409 33.391 1.00 83.06 268 LEU A C 1
ATOM 2119 O O . LEU A 1 268 ? -25.389 5.126 34.027 1.00 83.06 268 LEU A O 1
ATOM 2123 N N . GLN A 1 269 ? -23.603 6.440 33.740 1.00 83.62 269 GLN A N 1
ATOM 2124 C CA . GLN A 1 269 ? -23.888 7.282 34.900 1.00 83.62 269 GLN A CA 1
ATOM 2125 C C . GLN A 1 269 ? -25.205 8.058 34.746 1.00 83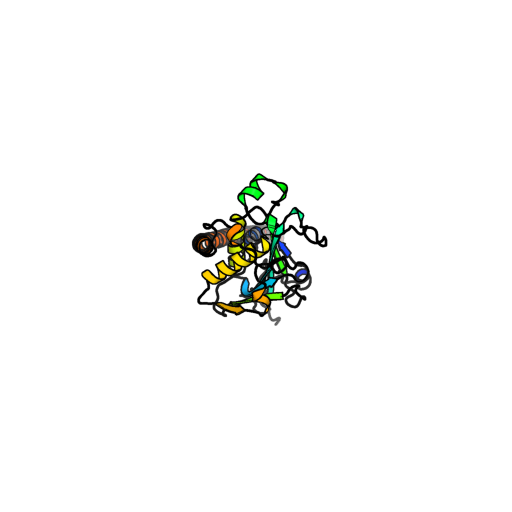.62 269 GLN A C 1
ATOM 2127 O O . GLN A 1 269 ? -25.949 8.218 35.714 1.00 83.62 269 GLN A O 1
ATOM 2132 N N . GLN A 1 270 ? -25.519 8.548 33.543 1.00 85.56 270 GLN A N 1
ATOM 2133 C CA . GLN A 1 270 ? -26.810 9.184 33.267 1.00 85.56 270 GLN A CA 1
ATOM 2134 C C . GLN A 1 270 ? -27.968 8.191 33.373 1.00 85.56 270 GLN A C 1
ATOM 2136 O O . GLN A 1 270 ? -28.997 8.530 33.958 1.00 85.56 270 GLN A O 1
ATOM 2141 N N . GLU A 1 271 ? -27.799 6.975 32.859 1.00 87.69 271 GLU A N 1
ATOM 2142 C CA . GLU A 1 271 ? -28.814 5.925 32.938 1.00 87.69 271 GLU A CA 1
ATOM 2143 C C . GLU A 1 271 ? -29.082 5.500 34.390 1.00 87.69 271 GLU A C 1
ATOM 2145 O O . GLU A 1 271 ? -30.240 5.432 34.808 1.00 87.69 271 GLU A O 1
ATOM 2150 N N . LEU A 1 272 ? -28.029 5.341 35.200 1.00 89.69 272 LEU A N 1
ATOM 2151 C CA . LEU A 1 272 ? -28.146 5.104 36.642 1.00 89.69 272 LEU A CA 1
ATOM 2152 C C . LEU A 1 272 ? -28.906 6.234 37.345 1.00 89.69 272 LEU A C 1
ATOM 2154 O O . LEU A 1 272 ? -29.854 5.974 38.083 1.00 89.69 272 LEU A O 1
ATOM 2158 N N . ASN A 1 273 ? -28.577 7.493 37.047 1.00 91.38 273 ASN A N 1
ATOM 2159 C CA . ASN A 1 273 ? -29.271 8.645 37.629 1.00 91.38 273 ASN A CA 1
ATOM 2160 C C . ASN A 1 273 ? -30.765 8.694 37.250 1.00 91.38 273 ASN A C 1
ATOM 2162 O O . ASN A 1 273 ? -31.589 9.169 38.036 1.00 91.38 273 ASN A O 1
ATOM 2166 N N . ILE A 1 274 ? -31.132 8.243 36.045 1.00 92.81 274 ILE A N 1
ATOM 2167 C CA . ILE A 1 274 ? -32.536 8.121 35.622 1.00 92.81 274 ILE A CA 1
ATOM 2168 C C . ILE A 1 274 ? -33.227 7.022 36.435 1.00 92.81 274 ILE A C 1
ATOM 2170 O O . ILE A 1 274 ? -34.304 7.258 36.987 1.00 92.81 274 ILE A O 1
ATOM 2174 N N . LYS A 1 275 ? -32.592 5.853 36.567 1.00 91.38 275 LYS A N 1
ATOM 2175 C CA . LYS A 1 275 ? -33.127 4.720 37.333 1.00 91.38 275 LYS A CA 1
ATOM 2176 C C . LYS A 1 275 ? -33.313 5.055 38.811 1.00 91.38 275 LYS A C 1
ATOM 2178 O O . LYS A 1 275 ? -34.350 4.719 39.379 1.00 91.38 275 LYS A O 1
ATOM 2183 N N . ASP A 1 276 ? -32.389 5.791 39.417 1.00 94.12 276 ASP A N 1
ATOM 2184 C CA . ASP A 1 276 ? -32.512 6.238 40.808 1.00 94.12 276 ASP A CA 1
ATOM 2185 C C . ASP A 1 276 ? -33.708 7.175 41.020 1.00 94.12 276 ASP A C 1
ATOM 2187 O O . ASP A 1 276 ? -34.426 7.059 42.020 1.00 94.12 276 ASP A O 1
ATOM 2191 N N . LYS A 1 277 ? -33.984 8.069 40.059 1.00 94.94 277 LYS A N 1
ATOM 2192 C CA . LYS A 1 277 ? -35.181 8.925 40.090 1.00 94.94 277 LYS A CA 1
ATOM 2193 C C . LYS A 1 277 ? -36.466 8.107 39.968 1.00 94.94 277 LYS A C 1
ATOM 2195 O O . LYS A 1 277 ? -37.404 8.354 40.725 1.00 94.94 277 LYS A O 1
ATOM 2200 N N . GLU A 1 278 ? -36.508 7.125 39.066 1.00 94.44 278 GLU A N 1
ATOM 2201 C CA . GLU A 1 278 ? -37.651 6.208 38.932 1.00 94.44 278 GLU A CA 1
ATOM 2202 C C . GLU A 1 278 ? -37.897 5.432 40.234 1.00 94.44 278 GLU A C 1
ATOM 2204 O O . GLU A 1 278 ? -39.029 5.364 40.714 1.00 94.44 278 GLU A O 1
ATOM 2209 N N . ILE A 1 279 ? -36.840 4.903 40.859 1.00 95.44 279 ILE A N 1
ATOM 2210 C CA . ILE A 1 279 ? -36.929 4.187 42.139 1.00 95.44 279 ILE A CA 1
ATOM 2211 C C . ILE A 1 279 ? -37.447 5.107 43.249 1.00 95.44 279 ILE A C 1
ATOM 2213 O O . ILE A 1 279 ? -38.295 4.692 44.044 1.00 95.44 279 ILE A O 1
ATOM 2217 N N . ALA A 1 280 ? -36.961 6.348 43.329 1.00 95.12 280 ALA A N 1
ATOM 2218 C CA . ALA A 1 280 ? -37.414 7.313 44.328 1.00 95.12 280 ALA A CA 1
ATOM 2219 C C . ALA A 1 280 ? -38.910 7.638 44.175 1.00 95.12 280 ALA A C 1
ATOM 2221 O O . ALA A 1 280 ? -39.645 7.643 45.167 1.00 95.12 280 ALA A O 1
ATOM 2222 N N . GLU A 1 281 ? -39.371 7.835 42.941 1.00 95.12 281 GLU A N 1
ATOM 2223 C CA . GLU A 1 281 ? -40.776 8.099 42.622 1.00 95.12 281 GLU A CA 1
ATOM 2224 C C . GLU A 1 281 ? -41.668 6.888 42.943 1.00 95.12 281 GLU A C 1
ATOM 2226 O O . GLU A 1 281 ? -42.707 7.028 43.591 1.00 95.12 281 GLU A O 1
ATOM 2231 N N . LEU A 1 282 ? -41.236 5.674 42.588 1.00 94.31 282 LEU A N 1
ATOM 2232 C CA . LEU A 1 282 ? -41.951 4.444 42.938 1.00 94.31 282 LEU A CA 1
ATOM 2233 C C . LEU A 1 282 ? -42.040 4.245 44.456 1.00 94.31 282 LEU A C 1
ATOM 2235 O O . LEU A 1 282 ? -43.103 3.902 44.972 1.00 94.31 282 LEU A O 1
ATOM 2239 N N . ARG A 1 283 ? -40.957 4.513 45.198 1.00 92.75 283 ARG A N 1
ATOM 2240 C CA . ARG A 1 283 ? -40.955 4.456 46.672 1.00 92.75 283 ARG A CA 1
ATOM 2241 C C . ARG A 1 283 ? -41.913 5.471 47.290 1.00 92.75 283 ARG A C 1
ATOM 2243 O O . ARG A 1 283 ? -42.529 5.170 48.313 1.00 92.75 283 ARG A O 1
ATOM 2250 N N . LYS A 1 284 ? -42.040 6.661 46.698 1.00 94.38 284 LYS A N 1
ATOM 2251 C CA . LYS A 1 284 ? -42.994 7.685 47.138 1.00 94.38 284 LYS A CA 1
ATOM 2252 C C . LYS A 1 284 ? -44.436 7.208 46.944 1.00 94.38 284 LYS A C 1
ATOM 2254 O O . LYS A 1 284 ? -45.192 7.196 47.912 1.00 94.38 284 LYS A O 1
ATOM 2259 N N . ARG A 1 285 ? -44.774 6.713 45.749 1.00 92.50 285 ARG A N 1
ATOM 2260 C CA . ARG A 1 285 ? -46.106 6.160 45.440 1.00 92.50 285 ARG A CA 1
ATOM 2261 C C . ARG A 1 285 ? -46.467 4.975 46.331 1.00 92.50 285 ARG A C 1
ATOM 2263 O O . ARG A 1 285 ? -47.587 4.892 46.823 1.00 92.50 285 ARG A O 1
ATOM 2270 N N . LEU A 1 286 ? -45.507 4.086 46.594 1.00 91.56 286 LEU A N 1
ATOM 2271 C CA . LEU A 1 286 ? -45.712 2.950 47.492 1.00 91.56 286 LEU A CA 1
ATOM 2272 C C . LEU A 1 286 ? -46.091 3.418 48.905 1.00 91.56 286 LEU A C 1
ATOM 2274 O O . LEU A 1 286 ? -47.053 2.913 49.473 1.00 91.56 286 LEU A O 1
ATOM 2278 N N . LYS A 1 287 ? -45.376 4.417 49.446 1.00 91.06 287 LYS A N 1
ATOM 2279 C CA . LYS A 1 287 ? -45.679 4.999 50.765 1.00 91.06 287 LYS A CA 1
ATOM 2280 C C . LYS A 1 287 ? -47.070 5.628 50.823 1.00 91.06 287 LYS A C 1
ATOM 2282 O O . LYS A 1 287 ? -47.730 5.512 51.853 1.00 91.06 287 LYS A O 1
ATOM 2287 N N . GLU A 1 288 ? -47.496 6.288 49.749 1.00 89.00 288 GLU A N 1
ATOM 2288 C CA . GLU A 1 288 ? -48.830 6.887 49.630 1.00 89.00 288 GLU A CA 1
ATOM 2289 C C . GLU A 1 288 ? -49.927 5.810 49.593 1.00 89.00 288 GLU A C 1
ATOM 2291 O O . GLU A 1 288 ? -50.901 5.928 50.331 1.00 89.00 288 GLU A O 1
ATOM 2296 N N . CYS A 1 289 ? -49.732 4.712 48.852 1.00 80.56 289 CYS A N 1
ATOM 2297 C CA . CYS A 1 289 ? -50.662 3.574 48.843 1.00 80.56 289 CYS A CA 1
ATOM 2298 C C . CYS A 1 289 ? -50.747 2.837 50.185 1.00 80.56 289 CYS A C 1
ATOM 2300 O O . CYS A 1 289 ? -51.821 2.390 50.554 1.00 80.56 289 CYS A O 1
ATOM 2302 N N . THR A 1 290 ? -49.644 2.702 50.927 1.00 80.62 290 THR A N 1
ATOM 2303 C CA . THR A 1 290 ? -49.644 2.014 52.236 1.00 80.62 290 THR A CA 1
ATOM 2304 C C . THR A 1 290 ? -50.181 2.858 53.398 1.00 80.62 290 THR A C 1
ATOM 2306 O O . THR A 1 290 ? -50.261 2.365 54.519 1.00 80.62 290 THR A O 1
ATOM 2309 N N . ARG A 1 291 ? -50.477 4.143 53.166 1.00 67.00 291 ARG A N 1
ATOM 2310 C CA . ARG A 1 291 ? -51.046 5.061 54.169 1.00 67.00 291 ARG A CA 1
ATOM 2311 C C . ARG A 1 291 ? -52.563 5.245 54.042 1.00 67.00 291 ARG A C 1
ATOM 2313 O O . ARG A 1 291 ? -53.135 5.878 54.927 1.00 67.00 291 ARG A O 1
ATOM 2320 N N . ALA A 1 292 ? -53.167 4.743 52.966 1.00 52.28 292 ALA A N 1
ATOM 2321 C CA . ALA A 1 292 ? -54.614 4.670 52.765 1.00 52.28 292 ALA A CA 1
ATOM 2322 C C . ALA A 1 292 ? -55.152 3.332 53.289 1.00 52.28 292 ALA A C 1
ATOM 2324 O O . ALA A 1 292 ? -56.296 3.334 53.792 1.00 52.28 292 ALA A O 1
#

Mean predicted aligned error: 12.12 Å

Secondary structure (DSSP, 8-state):
----PPPPPP--SS--SSTTGGGSPEEE-HHHHHHHHHHH-TT-TTSEEEEEEEEEE-SSSTT-EEEEEEEEESS-TT-EEEEEEEEEEGGG--TT--------GGGGS-HHHHHHH-GGGEEEEEEEEEEES-SSS---SEEEEEEEE-TT---BHHHHHHHHHHHHHT--EEETTTTHHHHHHHHHHHHHHHHTTTTEEEEE-GGGGGTTEETTEE--GGGGS-GGGSHHHHHHHHHHHHHHHHHHHHHHHHHHHHHHHHHHHHHHHHHHHHHHHHHHHHHHHHHHHTT-

pLDDT: mean 77.72, std 16.77, range [31.45, 96.62]

Sequence (292 aa):
MPILHPLEPENTIVFETDERTRREPRIQSARRYLTDVARYCPNGVGEAVVKKIEHRKSSGAPHHEFLLCYVQDCNVPTRLAVIRIERFNQDDVTPDKGVPPALSPAALLSLDAMRSSSPSLFGKAVDLFTITCDIDAKRSGDTLSTLIFDDNSDFTADEAAMICKIASECADEYNALGHQCFWYAGVIYKIIQEIYSTSIAETQAEGNRRKGMGHGVKIPTQMFIPPEHAPKNLAQTHLQRWPTWKADIERVKQEKWGDGELRRDRGLQQELNIKDKEIAELRKRLKECTRA

Solvent-accessible surface area (backbone atoms only — not comparable to full-atom values): 16378 Å² total; per-residue (Å²): 130,85,79,79,70,77,78,74,79,74,52,40,95,74,47,64,81,51,76,78,65,31,72,58,69,48,76,42,35,35,65,54,50,55,54,43,38,50,70,57,26,84,84,42,86,65,49,38,31,42,46,33,37,36,37,30,35,33,69,91,43,66,61,38,29,29,32,39,36,35,28,30,30,72,90,43,78,89,46,51,28,33,37,38,40,40,51,41,39,55,88,63,76,51,94,90,71,78,80,79,83,86,75,62,84,79,75,74,79,47,67,71,60,48,64,74,70,44,74,85,62,53,41,50,46,39,57,41,36,35,38,29,46,60,76,79,60,88,69,83,41,48,56,19,34,32,42,38,41,49,96,86,50,86,50,22,54,64,55,53,27,50,48,48,40,54,58,44,74,76,52,60,60,21,34,73,90,67,32,46,19,33,46,51,36,51,38,48,54,45,22,51,46,68,75,39,60,91,54,47,48,79,48,76,36,89,43,36,85,53,63,54,29,44,96,89,40,79,56,71,60,71,76,77,44,62,76,81,67,34,40,70,49,48,35,52,53,43,70,66,47,49,62,57,52,53,51,51,34,54,49,52,43,51,54,48,51,52,51,52,49,54,52,49,52,51,50,52,52,50,52,49,56,51,51,53,51,51,51,53,51,50,54,50,52,51,55,56,62,76,72,112

Foldseek 3Di:
DDDPDPDDDPDDPQFDPDPVVLADKDKDALVVNLVVLLPPVLVRPQQKAFFKKFWWAFPVANLAIWIKTWIAGPRHRVQIKIKIKFKDFPVPPDPPDDDDDDDDPVVQDAPVCVVVPDPVQKGFMDIMTIMHSPPPPDDGGDTFKMKGFDPPDSHGPNLLSLLLVLLCVQARIDGVSLSCSLVSRVLSVLLCCLLCVPGIDMDGDPNNVSRCDDPNHRRDNPNRGDPCSHSNNSNVVSVVVVVVSSVVSVVSSVVVVVVVVVVVVVVVVVVVVVVVVVVVVVVVVVVVVVVD

Radius of gyration: 26.01 Å; Cα contacts (8 Å, |Δi|>4): 433; chains: 1; bounding box: 75×48×85 Å

Nearest PDB structures (foldseek):
  3mlp-assembly1_A  TM=2.758E-01  e=4.413E+00  Mus musculus

Organism: Armillaria gallica (NCBI:txid47427)